Protein AF-A0A499UP40-F1 (afdb_monomer_lite)

Secondary structure (DSSP, 8-state):
-EEEPPP--SS--TTS-STTTTHHHHHHHHHH-TT---EE---TTTTSS-HHHHHHHHHHHHHHHHHHHT-------HHHHHHHHHHHHHHHHHH-----TT--HHHHHHHS-S--HHHHHHHHHHHHHHHHHHHHHS-TTS-EE--SS-S-HHHHHHT-SSEEESSSHHHHHHGGG---EEEE--S---HHHHHHH-GGGTTSEEE-TT-TTHHHHHHHHH-GGG-TTHHHHHHHHHHHH--SSS-HHHHHHHHHHHHHHHHHHHHHHHHHHHHHSS--TTHHHHHHHHHHHHH--PPPP-----

Sequence (306 aa):
MLYAPTWEGWDGNPGNTSVILAGENIVRELLTDPKVRLLYKPHPMTGSVDPRAGRANDRIRAMIAEANTKRSGDRPGPEAAAELARRADELNRLTSTAFRPSADEIERMKLQGAPDGDRAAAVAAATTAWESAYWASLPVWEHQIVTGPRPAIFTCFNQADVLISDVSSVVSDYLTSEKPYAVANTSGMTEEEFRAAFPTVRAATILTPEAEGMAGLLEAVRDPEKDTLAAARSELKVHLLGPSDPPSLVRFNQATQALCDKADERRARMATRLSDEIPSQREARDAAEEMELESGSPEPEETATV

Radius of gyration: 33.69 Å; chains: 1; bounding box: 105×60×94 Å

Structure (mmCIF, N/CA/C/O backbone):
data_AF-A0A499UP40-F1
#
_entry.id   AF-A0A499UP40-F1
#
loop_
_atom_site.group_PDB
_atom_site.id
_atom_site.type_symbol
_atom_site.label_atom_id
_atom_site.label_alt_id
_atom_site.label_comp_id
_atom_site.label_asym_id
_atom_site.label_entity_id
_atom_site.label_seq_id
_atom_site.pdbx_PDB_ins_code
_atom_site.Cartn_x
_atom_site.Cartn_y
_atom_site.Cartn_z
_atom_site.occupancy
_atom_site.B_iso_or_equiv
_atom_site.auth_seq_id
_atom_site.auth_comp_id
_atom_site.auth_asym_id
_atom_site.auth_atom_id
_atom_site.pdbx_PDB_model_num
ATOM 1 N N . MET A 1 1 ? -9.687 -0.178 3.346 1.00 96.62 1 MET A N 1
ATOM 2 C CA . MET A 1 1 ? -8.633 0.851 3.517 1.00 96.62 1 MET A CA 1
ATOM 3 C C . MET A 1 1 ? -7.299 0.202 3.830 1.00 96.62 1 MET A C 1
ATOM 5 O O . MET A 1 1 ? -7.274 -0.739 4.617 1.00 96.62 1 MET A O 1
ATOM 9 N N . LEU A 1 2 ? -6.211 0.704 3.247 1.00 98.56 2 LEU A N 1
ATOM 10 C CA . LEU A 1 2 ? -4.839 0.282 3.544 1.00 98.56 2 LEU A CA 1
ATOM 11 C C . LEU A 1 2 ? -4.083 1.426 4.221 1.00 98.56 2 LEU A C 1
ATOM 13 O O . LEU A 1 2 ? -4.000 2.506 3.654 1.00 98.56 2 LEU A O 1
ATOM 17 N N . TYR A 1 3 ? -3.506 1.179 5.396 1.00 98.62 3 TYR A N 1
ATOM 18 C CA . TYR A 1 3 ? -2.518 2.062 6.012 1.00 98.62 3 TYR A CA 1
ATOM 19 C C . TYR A 1 3 ? -1.136 1.414 5.895 1.00 98.62 3 TYR A C 1
ATOM 21 O O . TYR A 1 3 ? -0.889 0.358 6.488 1.00 98.62 3 TYR A O 1
ATOM 29 N N . ALA A 1 4 ? -0.261 2.025 5.098 1.00 97.69 4 ALA A N 1
ATOM 30 C CA . ALA A 1 4 ? 1.082 1.534 4.804 1.00 97.69 4 ALA A CA 1
ATOM 31 C C . ALA A 1 4 ? 2.118 2.641 5.063 1.00 97.69 4 ALA A C 1
ATOM 33 O O . ALA A 1 4 ? 2.541 3.314 4.123 1.00 97.69 4 ALA A O 1
ATOM 34 N N . PRO A 1 5 ? 2.490 2.881 6.332 1.00 96.50 5 PRO A N 1
ATOM 35 C CA . PRO A 1 5 ? 3.453 3.921 6.663 1.00 96.50 5 PRO A CA 1
ATOM 36 C C . PRO A 1 5 ? 4.877 3.556 6.230 1.00 96.50 5 PRO A C 1
ATOM 38 O O . PRO A 1 5 ? 5.261 2.382 6.184 1.00 96.50 5 PRO A O 1
ATOM 41 N N . THR A 1 6 ? 5.677 4.586 5.978 1.00 93.62 6 THR A N 1
ATOM 42 C CA . THR A 1 6 ? 7.097 4.489 5.646 1.00 93.62 6 THR A CA 1
ATOM 43 C C . THR A 1 6 ? 7.932 4.246 6.903 1.00 93.62 6 THR A C 1
ATOM 45 O O . THR A 1 6 ? 7.495 4.426 8.043 1.00 93.62 6 THR A O 1
ATOM 48 N N . TRP A 1 7 ? 9.156 3.784 6.682 1.00 94.19 7 TRP A N 1
ATOM 49 C CA . TRP A 1 7 ? 10.165 3.594 7.709 1.00 94.19 7 TRP A CA 1
ATOM 50 C C . TRP A 1 7 ? 10.719 4.921 8.243 1.00 94.19 7 TRP A C 1
ATOM 52 O O . TRP A 1 7 ? 10.854 5.877 7.489 1.00 94.19 7 TRP A O 1
ATOM 62 N N . GLU A 1 8 ? 11.107 4.977 9.518 1.00 92.19 8 GLU A N 1
ATOM 63 C CA . GLU A 1 8 ? 11.659 6.192 10.135 1.00 92.19 8 GLU A CA 1
ATOM 64 C C . GLU A 1 8 ? 12.958 6.720 9.488 1.00 92.19 8 GLU A C 1
ATOM 66 O O . GLU A 1 8 ? 13.295 7.891 9.666 1.00 92.19 8 GLU A O 1
ATOM 71 N N . GLY A 1 9 ? 13.661 5.895 8.706 1.00 89.69 9 GLY A N 1
ATOM 72 C CA . GLY A 1 9 ? 14.910 6.268 8.044 1.00 89.69 9 GLY A CA 1
ATOM 73 C C . GLY A 1 9 ? 16.128 6.232 8.974 1.00 89.69 9 GLY A C 1
ATOM 74 O O . GLY A 1 9 ? 16.031 5.906 10.155 1.00 89.69 9 GLY A O 1
ATOM 75 N N . TRP A 1 10 ? 17.302 6.548 8.419 1.00 86.50 10 TRP A N 1
ATOM 76 C CA . TRP A 1 10 ? 18.584 6.542 9.146 1.00 86.50 10 TRP A CA 1
ATOM 77 C C . TRP A 1 10 ? 19.015 7.927 9.651 1.00 86.50 10 TRP A C 1
ATOM 79 O O . TRP A 1 10 ? 19.895 8.015 10.502 1.00 86.50 10 TRP A O 1
ATOM 89 N N . ASP A 1 11 ? 18.455 9.002 9.098 1.00 78.06 11 ASP A N 1
ATOM 90 C CA . ASP A 1 11 ? 18.956 10.375 9.257 1.00 78.06 11 ASP A CA 1
ATOM 91 C C . ASP A 1 11 ? 18.309 11.148 10.417 1.00 78.06 11 ASP A C 1
ATOM 93 O O . ASP A 1 11 ? 18.772 12.230 10.769 1.00 78.06 11 ASP A O 1
ATOM 97 N N . GLY A 1 12 ? 17.261 10.592 11.032 1.00 70.75 12 GLY A N 1
ATOM 98 C CA . GLY A 1 12 ? 16.526 11.238 12.119 1.00 70.75 12 GLY A CA 1
ATOM 99 C C . GLY A 1 12 ? 15.717 12.460 11.677 1.00 70.75 12 GLY A C 1
ATOM 100 O O . GLY A 1 12 ? 15.245 13.206 12.539 1.00 70.75 12 GLY A O 1
ATOM 101 N N . ASN A 1 13 ? 15.547 12.673 10.367 1.00 73.50 13 ASN A N 1
ATOM 102 C CA . ASN A 1 13 ? 14.759 13.786 9.862 1.00 73.50 13 ASN A CA 1
ATOM 103 C C . ASN A 1 13 ? 13.273 13.598 10.221 1.00 73.50 13 ASN A C 1
ATOM 105 O O . ASN A 1 13 ? 12.713 12.508 10.048 1.00 73.50 13 ASN A O 1
ATOM 109 N N . PRO A 1 14 ? 12.605 14.646 10.737 1.00 70.50 14 PRO A N 1
ATOM 110 C CA . PRO A 1 14 ? 11.173 14.590 10.987 1.00 70.50 14 PRO A CA 1
ATOM 111 C C . PRO A 1 14 ? 10.414 14.432 9.663 1.00 70.50 14 PRO A C 1
ATOM 113 O O . PRO A 1 14 ? 10.868 14.886 8.615 1.00 70.50 14 PRO A O 1
ATOM 116 N N . GLY A 1 15 ? 9.237 13.808 9.705 1.00 75.81 15 GLY A N 1
ATOM 117 C CA . GLY A 1 15 ? 8.384 13.656 8.520 1.00 75.81 15 GLY A CA 1
ATOM 118 C C . GLY A 1 15 ? 8.555 12.350 7.737 1.00 75.81 15 GLY A C 1
ATOM 119 O O . GLY A 1 15 ? 7.721 12.060 6.885 1.00 75.81 15 GLY A O 1
ATOM 120 N N . ASN A 1 16 ? 9.573 11.533 8.037 1.00 85.94 16 ASN A N 1
ATOM 121 C CA . ASN A 1 16 ? 9.808 10.272 7.317 1.00 85.94 16 ASN A CA 1
ATOM 122 C C . ASN A 1 16 ? 8.700 9.231 7.543 1.00 85.94 16 ASN A C 1
ATOM 124 O O . ASN A 1 16 ? 8.359 8.477 6.636 1.00 85.94 16 ASN A O 1
ATOM 128 N N . THR A 1 17 ? 8.146 9.178 8.757 1.00 94.00 17 THR A N 1
ATOM 129 C CA . THR A 1 17 ? 7.101 8.219 9.131 1.00 94.00 17 THR A CA 1
ATOM 130 C C . THR A 1 17 ? 5.979 8.890 9.914 1.00 94.00 17 THR A C 1
ATOM 132 O O . THR A 1 17 ? 6.221 9.698 10.818 1.00 94.00 17 THR A O 1
ATOM 135 N N . SER A 1 18 ? 4.734 8.519 9.622 1.00 96.25 18 SER A N 1
ATOM 136 C CA . SER A 1 18 ? 3.572 8.918 10.424 1.00 96.25 18 SER A CA 1
ATOM 137 C C . SER A 1 18 ? 3.438 8.124 11.705 1.00 96.25 18 SER A C 1
ATOM 139 O O . SER A 1 18 ? 2.768 8.593 12.620 1.00 96.25 18 SER A O 1
ATOM 141 N N . VAL A 1 19 ? 4.064 6.947 11.807 1.00 97.19 19 VAL A N 1
ATOM 142 C CA . VAL A 1 19 ? 3.820 5.989 12.898 1.00 97.19 19 VAL A CA 1
ATOM 143 C C . VAL A 1 19 ? 3.970 6.634 14.275 1.00 97.19 19 VAL A C 1
ATOM 145 O O . VAL A 1 19 ? 3.166 6.366 15.161 1.00 97.19 19 VAL A O 1
ATOM 148 N N . ILE A 1 20 ? 4.969 7.505 14.446 1.00 95.62 20 ILE A N 1
ATOM 149 C CA . ILE A 1 20 ? 5.286 8.129 15.736 1.00 95.62 20 ILE A CA 1
ATOM 150 C C . ILE A 1 20 ? 4.280 9.226 16.112 1.00 95.62 20 ILE A C 1
ATOM 152 O O . ILE A 1 20 ? 3.856 9.276 17.263 1.00 95.62 20 ILE A O 1
ATOM 156 N N . LEU A 1 21 ? 3.949 10.123 15.176 1.00 95.75 21 LEU A N 1
ATOM 157 C CA . LEU A 1 21 ? 3.214 11.362 15.474 1.00 95.75 21 LEU A CA 1
ATOM 158 C C . LEU A 1 21 ? 1.723 11.291 15.129 1.00 95.75 21 LEU A C 1
ATOM 160 O O . LEU A 1 21 ? 0.923 11.923 15.807 1.00 95.75 21 LEU A O 1
ATOM 164 N N . ALA A 1 22 ? 1.352 10.524 14.102 1.00 97.44 22 ALA A N 1
ATOM 165 C CA . ALA A 1 22 ? -0.008 10.487 13.566 1.00 97.44 22 ALA A CA 1
ATOM 166 C C . ALA A 1 22 ? -0.643 9.091 13.588 1.00 97.44 22 ALA A C 1
ATOM 168 O O . ALA A 1 22 ? -1.865 8.970 13.623 1.00 97.44 22 ALA A O 1
ATOM 169 N N . GLY A 1 23 ? 0.162 8.023 13.571 1.00 97.94 23 GLY A N 1
ATOM 170 C CA . GLY A 1 23 ? -0.316 6.665 13.309 1.00 97.94 23 GLY A CA 1
ATOM 171 C C . GLY A 1 23 ? -1.395 6.188 14.281 1.00 97.94 23 GLY A C 1
ATOM 172 O O . GLY A 1 23 ? -2.374 5.576 13.858 1.00 97.94 23 GLY A O 1
ATOM 173 N N . GLU A 1 24 ? -1.269 6.514 15.570 1.00 98.44 24 GLU A N 1
ATOM 174 C CA . GLU A 1 24 ? -2.284 6.156 16.565 1.00 98.44 24 GLU A CA 1
ATOM 175 C C . GLU A 1 24 ? -3.596 6.927 16.383 1.00 98.44 24 GLU A C 1
ATOM 177 O O . GLU A 1 24 ? -4.667 6.350 16.562 1.00 98.44 24 GLU A O 1
ATOM 182 N N . ASN A 1 25 ? -3.524 8.205 16.003 1.00 98.50 25 ASN A N 1
ATOM 183 C CA . ASN A 1 25 ? -4.699 9.043 15.762 1.00 98.50 25 ASN A CA 1
ATOM 184 C C . ASN A 1 25 ? -5.425 8.609 14.492 1.00 98.50 25 ASN A C 1
ATOM 186 O O . ASN A 1 25 ? -6.628 8.375 14.538 1.00 98.50 25 ASN A O 1
ATOM 190 N N . ILE A 1 26 ? -4.676 8.381 13.407 1.00 98.62 26 ILE A N 1
ATOM 191 C CA . ILE A 1 26 ? -5.195 7.818 12.159 1.00 98.62 26 ILE A CA 1
ATOM 192 C C . ILE A 1 26 ? -5.961 6.537 12.475 1.00 98.62 26 ILE A C 1
ATOM 194 O O . ILE A 1 26 ? -7.154 6.453 12.209 1.00 98.62 26 ILE A O 1
ATOM 198 N N . VAL A 1 27 ? -5.307 5.556 13.103 1.00 98.69 27 VAL A N 1
ATOM 199 C CA . VAL A 1 27 ? -5.924 4.254 13.390 1.00 98.69 27 VAL A CA 1
ATOM 200 C C . VAL A 1 27 ? -7.140 4.400 14.298 1.00 98.69 27 VAL A C 1
ATOM 202 O O . VAL A 1 27 ? -8.150 3.755 14.037 1.00 98.69 27 VAL A O 1
ATOM 205 N N . ARG A 1 28 ? -7.093 5.265 15.316 1.00 98.38 28 ARG A N 1
ATOM 206 C CA . ARG A 1 28 ? -8.247 5.517 16.185 1.00 98.38 28 ARG A CA 1
ATOM 207 C C . ARG A 1 28 ? -9.451 6.010 15.391 1.00 98.38 28 ARG A C 1
ATOM 209 O O . ARG A 1 28 ? -10.507 5.398 15.512 1.00 98.38 28 ARG A O 1
ATOM 216 N N . GLU A 1 29 ? -9.274 7.028 14.552 1.00 98.00 29 GLU A N 1
ATOM 217 C CA . GLU A 1 29 ? -10.343 7.563 13.701 1.00 98.00 29 GLU A CA 1
ATOM 218 C C . GLU A 1 29 ? -10.903 6.487 12.766 1.00 98.00 29 GLU A C 1
ATOM 220 O O . GLU A 1 29 ? -12.118 6.305 12.689 1.00 98.00 29 GLU A O 1
ATOM 225 N N . LEU A 1 30 ? -10.038 5.683 12.138 1.00 97.81 30 LEU A N 1
ATOM 226 C CA . LEU A 1 30 ? -10.478 4.592 11.262 1.00 97.81 30 LEU A CA 1
ATOM 227 C C . LEU A 1 30 ? -11.334 3.547 11.972 1.00 97.81 30 LEU A C 1
ATOM 229 O O . LEU A 1 30 ? -12.250 2.991 11.369 1.00 97.81 30 LEU A O 1
ATOM 233 N N . LEU A 1 31 ? -11.014 3.249 13.229 1.00 97.62 31 LEU A N 1
ATOM 234 C CA . LEU A 1 31 ? -11.705 2.233 14.016 1.00 97.62 31 LEU A CA 1
ATOM 235 C C . LEU A 1 31 ? -13.035 2.735 14.600 1.00 97.62 31 LEU A C 1
ATOM 237 O O . LEU A 1 31 ? -13.838 1.907 15.032 1.00 97.62 31 LEU A O 1
ATOM 241 N N . THR A 1 32 ? -13.299 4.049 14.596 1.00 96.56 32 THR A N 1
ATOM 242 C CA . THR A 1 32 ? -14.609 4.594 15.002 1.00 96.56 32 THR A CA 1
ATOM 243 C C . THR A 1 32 ? -15.716 4.258 14.005 1.00 96.56 32 THR A C 1
ATOM 245 O O . THR A 1 32 ? -16.880 4.133 14.387 1.00 96.56 32 THR A O 1
ATOM 248 N N . ASP A 1 33 ? -15.362 4.071 12.732 1.00 95.75 33 ASP A N 1
ATOM 249 C CA . ASP A 1 33 ? -16.321 3.823 11.670 1.00 95.75 33 ASP A CA 1
ATOM 250 C C . ASP A 1 33 ? -16.511 2.311 11.432 1.00 95.75 33 ASP A C 1
ATOM 252 O O . ASP A 1 33 ? -15.616 1.630 10.916 1.00 95.75 33 ASP A O 1
ATOM 256 N N . PRO A 1 34 ? -17.691 1.739 11.739 1.00 93.94 34 PRO A N 1
ATOM 257 C CA . PRO A 1 34 ? -17.910 0.298 11.631 1.00 93.94 34 PRO A CA 1
ATOM 258 C C . PRO A 1 34 ? -17.846 -0.217 10.185 1.00 93.94 34 PRO A C 1
ATOM 260 O O . PRO A 1 34 ? -17.586 -1.406 9.971 1.00 93.94 34 PRO A O 1
ATOM 263 N N . LYS A 1 35 ? -18.049 0.658 9.189 1.00 94.62 35 LYS A N 1
ATOM 264 C CA . LYS A 1 35 ? -17.997 0.304 7.764 1.00 94.62 35 LYS A CA 1
ATOM 265 C C . LYS A 1 35 ? -16.564 0.220 7.239 1.00 94.62 35 LYS A C 1
ATOM 267 O O . LYS A 1 35 ? -16.355 -0.274 6.134 1.00 94.62 35 LYS A O 1
ATOM 272 N N . VAL A 1 36 ? -15.574 0.692 7.996 1.00 97.31 36 VAL A N 1
ATOM 273 C CA . VAL A 1 36 ? -14.167 0.602 7.608 1.00 97.31 36 VAL A CA 1
ATOM 274 C C . VAL A 1 36 ? -13.608 -0.774 7.961 1.00 97.31 36 VAL A C 1
ATOM 276 O O . VAL A 1 36 ? -13.663 -1.224 9.105 1.00 97.31 36 VAL A O 1
ATOM 279 N N . ARG A 1 37 ? -12.987 -1.419 6.967 1.00 97.94 37 ARG A N 1
ATOM 280 C CA . ARG A 1 37 ? -12.016 -2.502 7.158 1.00 97.94 37 ARG A CA 1
ATOM 281 C C . ARG A 1 37 ? -10.611 -1.941 6.947 1.00 97.94 37 ARG A C 1
ATOM 283 O O . ARG A 1 37 ? -10.330 -1.325 5.913 1.00 97.94 37 ARG A O 1
ATOM 290 N N . LEU A 1 38 ? -9.736 -2.178 7.919 1.00 98.62 38 LEU A N 1
ATOM 291 C CA . LEU A 1 38 ? -8.362 -1.674 7.942 1.00 98.62 38 LEU A CA 1
ATOM 292 C C . LEU A 1 38 ? -7.393 -2.810 7.633 1.00 98.62 38 LEU A C 1
ATOM 294 O O . LEU A 1 38 ? -7.385 -3.817 8.334 1.00 98.62 38 LEU A O 1
ATOM 298 N N . LEU A 1 39 ? -6.568 -2.622 6.609 1.00 98.56 39 LEU A N 1
ATOM 299 C CA . LEU A 1 39 ? -5.359 -3.397 6.365 1.00 98.56 39 LEU A CA 1
ATOM 300 C C . LEU A 1 39 ? -4.179 -2.538 6.825 1.00 98.56 39 LEU A C 1
ATOM 302 O O . LEU A 1 39 ? -3.923 -1.490 6.241 1.00 98.56 39 LEU A O 1
ATOM 306 N N . TYR A 1 40 ? -3.485 -2.946 7.879 1.00 98.69 40 TYR A N 1
ATOM 307 C CA . TYR A 1 40 ? -2.287 -2.270 8.364 1.00 98.69 40 TYR A CA 1
ATOM 308 C C . TYR A 1 40 ? -1.047 -3.040 7.916 1.00 98.69 40 TYR A C 1
ATOM 310 O O . TYR A 1 40 ? -0.853 -4.190 8.313 1.00 98.69 40 TYR A O 1
ATOM 318 N N . LYS A 1 41 ? -0.211 -2.418 7.081 1.00 97.81 41 LYS A N 1
ATOM 319 C CA . LYS A 1 41 ? 1.044 -2.997 6.587 1.00 97.81 41 LYS A CA 1
ATOM 320 C C . LYS A 1 41 ? 2.208 -2.069 6.958 1.00 97.81 41 LYS A C 1
ATOM 322 O O . LYS A 1 41 ? 2.595 -1.248 6.128 1.00 97.81 41 LYS A O 1
ATOM 327 N N . PRO A 1 42 ? 2.745 -2.150 8.191 1.00 96.75 42 PRO A N 1
ATOM 328 C CA . PRO A 1 42 ? 3.909 -1.358 8.572 1.00 96.75 42 PRO A CA 1
ATOM 329 C C . PRO A 1 42 ? 5.128 -1.747 7.736 1.00 96.75 42 PRO A C 1
ATOM 331 O O . PRO A 1 42 ? 5.225 -2.876 7.240 1.00 96.75 42 PRO A O 1
ATOM 334 N N . HIS A 1 43 ? 6.086 -0.831 7.618 1.00 94.75 43 HIS A N 1
ATOM 335 C CA . HIS A 1 43 ? 7.360 -1.159 7.000 1.00 94.75 43 HIS A CA 1
ATOM 336 C C . HIS A 1 43 ? 8.076 -2.270 7.803 1.00 94.75 43 HIS A C 1
ATOM 338 O O . HIS A 1 43 ? 8.083 -2.224 9.034 1.00 94.75 43 HIS A O 1
ATOM 344 N N . PRO A 1 44 ? 8.728 -3.261 7.159 1.00 93.44 44 PRO A N 1
ATOM 345 C CA . PRO A 1 44 ? 9.382 -4.369 7.872 1.00 93.44 44 PRO A CA 1
ATOM 346 C C . PRO A 1 44 ? 10.462 -3.931 8.867 1.00 93.44 44 PRO A C 1
ATOM 348 O O . PRO A 1 44 ? 10.749 -4.640 9.826 1.00 93.44 44 PRO A O 1
ATOM 351 N N . MET A 1 45 ? 11.064 -2.767 8.622 1.00 93.94 45 MET A N 1
ATOM 352 C CA . MET A 1 45 ? 12.102 -2.183 9.473 1.00 93.94 45 MET A CA 1
ATOM 353 C C . MET A 1 45 ? 11.556 -1.217 10.537 1.00 93.94 45 MET A C 1
ATOM 355 O O . MET A 1 45 ? 12.349 -0.653 11.278 1.00 93.94 45 MET A O 1
ATOM 359 N N . THR A 1 46 ? 10.242 -0.984 10.637 1.00 95.31 46 THR A N 1
ATOM 360 C CA . THR A 1 46 ? 9.683 -0.039 11.621 1.00 95.31 46 THR A CA 1
ATOM 361 C C . THR A 1 46 ? 10.176 -0.342 13.038 1.00 95.31 46 THR A C 1
ATOM 363 O O . THR A 1 46 ? 9.935 -1.424 13.573 1.00 95.31 46 THR A O 1
ATOM 366 N N . GLY A 1 47 ? 10.842 0.636 13.656 1.00 95.50 47 GLY A N 1
ATOM 367 C CA . GLY A 1 47 ? 11.431 0.520 14.989 1.00 95.50 47 GLY A CA 1
ATOM 368 C C . GLY A 1 47 ? 12.867 -0.003 15.027 1.00 95.50 47 GLY A C 1
ATOM 369 O O . GLY A 1 47 ? 13.408 -0.157 16.122 1.00 95.50 47 GLY A O 1
ATOM 370 N N . SER A 1 48 ? 13.493 -0.282 13.880 1.00 94.69 48 SER A N 1
ATOM 371 C CA . SER A 1 48 ? 14.880 -0.753 13.823 1.00 94.69 48 SER A CA 1
ATOM 372 C C . SER A 1 48 ? 15.899 0.345 14.127 1.00 94.69 48 SER A C 1
ATOM 374 O O . SER A 1 48 ? 17.011 0.022 14.538 1.00 94.69 48 SER A O 1
ATOM 376 N N . VAL A 1 49 ? 15.551 1.618 13.900 1.00 94.56 49 VAL A N 1
ATOM 377 C CA . VAL A 1 49 ? 16.433 2.767 14.174 1.00 94.56 49 VAL A CA 1
ATOM 378 C C . VAL A 1 49 ? 15.882 3.630 15.299 1.00 94.56 49 VAL A C 1
ATOM 380 O O . VAL A 1 49 ? 16.630 3.952 16.221 1.00 94.56 49 VAL A O 1
ATOM 383 N N . ASP A 1 50 ? 14.589 3.968 15.272 1.00 93.94 50 ASP A N 1
ATOM 384 C CA . ASP A 1 50 ? 13.958 4.736 16.348 1.00 93.94 50 ASP A CA 1
ATOM 385 C C . ASP A 1 50 ? 13.038 3.836 17.191 1.00 93.94 50 ASP A C 1
ATOM 387 O O . ASP A 1 50 ? 11.928 3.497 16.764 1.00 93.94 50 ASP A O 1
ATOM 391 N N . PRO A 1 51 ? 13.415 3.498 18.441 1.00 94.88 51 PRO A N 1
ATOM 392 C CA . PRO A 1 51 ? 12.579 2.691 19.327 1.00 94.88 51 PRO A CA 1
ATOM 393 C C . PRO A 1 51 ? 11.182 3.278 19.584 1.00 94.88 51 PRO A C 1
ATOM 395 O O . PRO A 1 51 ? 10.272 2.547 19.984 1.00 94.88 51 P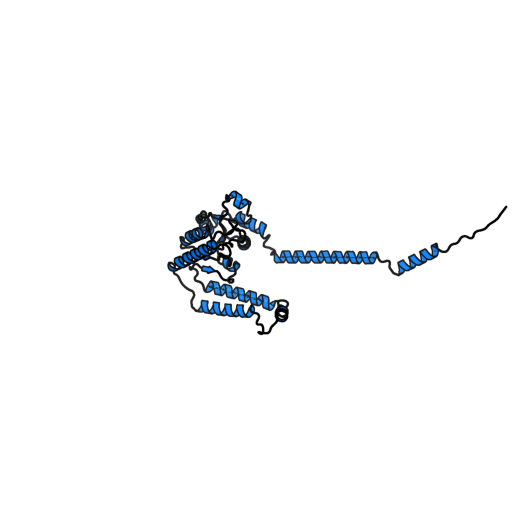RO A O 1
ATOM 398 N N . ARG A 1 52 ? 10.981 4.592 19.397 1.00 95.81 52 ARG A N 1
ATOM 399 C CA . ARG A 1 52 ? 9.653 5.220 19.482 1.00 95.81 52 ARG A CA 1
ATOM 400 C C . ARG A 1 52 ? 8.727 4.709 18.381 1.00 95.81 52 ARG A C 1
ATOM 402 O O . ARG A 1 52 ? 7.565 4.449 18.688 1.00 95.81 52 ARG A O 1
ATOM 409 N N . ALA A 1 53 ? 9.234 4.510 17.161 1.00 96.62 53 ALA A N 1
ATOM 410 C CA . ALA A 1 53 ? 8.468 3.956 16.045 1.00 96.62 53 ALA A CA 1
ATOM 411 C C . ALA A 1 53 ? 8.026 2.517 16.336 1.00 96.62 53 ALA A C 1
ATOM 413 O O . ALA A 1 53 ? 6.856 2.190 16.155 1.00 96.62 53 ALA A O 1
ATOM 414 N N . GLY A 1 54 ? 8.921 1.689 16.888 1.00 97.12 54 GLY A N 1
ATOM 415 C CA . GLY A 1 54 ? 8.594 0.322 17.309 1.00 97.12 54 GLY A CA 1
ATOM 416 C C . GLY A 1 54 ? 7.483 0.288 18.362 1.00 97.12 54 GLY A C 1
ATOM 417 O O . GLY A 1 54 ? 6.470 -0.384 18.181 1.00 97.12 54 GLY A O 1
ATOM 418 N N . ARG A 1 55 ? 7.606 1.104 19.420 1.00 98.38 55 ARG A N 1
ATOM 419 C CA . ARG A 1 55 ? 6.575 1.195 20.469 1.00 98.38 55 ARG A CA 1
ATOM 420 C C . ARG A 1 55 ? 5.226 1.693 19.942 1.00 98.38 55 ARG A C 1
ATOM 422 O O . ARG A 1 55 ? 4.191 1.226 20.408 1.00 98.38 55 ARG A O 1
ATOM 429 N N . ALA A 1 56 ? 5.224 2.656 19.022 1.00 98.25 56 ALA A N 1
ATOM 430 C CA . ALA A 1 56 ? 3.995 3.164 18.415 1.00 98.25 56 ALA A CA 1
ATOM 431 C C . ALA A 1 56 ? 3.344 2.126 17.485 1.00 98.25 56 ALA A C 1
ATOM 433 O O . ALA A 1 56 ? 2.139 1.903 17.575 1.00 98.25 56 ALA A O 1
ATOM 434 N N . ASN A 1 57 ? 4.134 1.410 16.680 1.00 98.38 57 ASN A N 1
ATOM 435 C CA . ASN A 1 57 ? 3.667 0.272 15.885 1.00 98.38 57 ASN A CA 1
ATOM 436 C C . ASN A 1 57 ? 3.011 -0.806 16.765 1.00 98.38 57 ASN A C 1
ATOM 438 O O . ASN A 1 57 ? 1.918 -1.274 16.453 1.00 98.38 57 ASN A O 1
ATOM 442 N N . ASP A 1 58 ? 3.615 -1.157 17.902 1.00 98.56 58 ASP A N 1
ATOM 443 C CA . ASP A 1 58 ? 3.030 -2.134 18.828 1.00 98.56 58 ASP A CA 1
ATOM 444 C C . ASP A 1 58 ? 1.692 -1.660 19.410 1.00 98.56 58 ASP A C 1
ATOM 446 O O . ASP A 1 58 ? 0.735 -2.437 19.465 1.00 98.56 58 ASP A O 1
ATOM 450 N N . ARG A 1 59 ? 1.577 -0.374 19.773 1.00 98.75 59 ARG A N 1
ATOM 451 C CA . ARG A 1 59 ? 0.301 0.213 20.218 1.00 98.75 59 ARG A CA 1
ATOM 452 C C . ARG A 1 59 ? -0.755 0.201 19.114 1.00 98.75 59 ARG A C 1
ATOM 454 O O . ARG A 1 59 ? -1.894 -0.172 19.380 1.00 98.75 59 ARG A O 1
ATOM 461 N N . ILE A 1 60 ? -0.387 0.526 17.873 1.00 98.75 60 ILE A N 1
ATOM 462 C CA . ILE A 1 60 ? -1.283 0.434 16.708 1.00 98.75 60 ILE A CA 1
ATOM 463 C C . ILE A 1 60 ? -1.801 -0.994 16.526 1.00 98.75 60 ILE A C 1
ATOM 465 O O . ILE A 1 60 ? -3.008 -1.210 16.399 1.00 98.75 60 ILE A O 1
ATOM 469 N N . ARG A 1 61 ? -0.909 -1.987 16.565 1.00 98.75 61 ARG A N 1
ATOM 470 C CA . ARG A 1 61 ? -1.280 -3.403 16.443 1.00 98.75 61 ARG A CA 1
ATOM 471 C C . ARG A 1 61 ? -2.213 -3.839 17.571 1.00 98.75 61 ARG A C 1
ATOM 473 O O . ARG A 1 61 ? -3.174 -4.559 17.307 1.00 98.75 61 ARG A O 1
ATOM 480 N N . ALA A 1 62 ? -1.969 -3.372 18.796 1.00 98.75 62 ALA A N 1
ATOM 481 C CA . ALA A 1 62 ? -2.837 -3.636 19.938 1.00 98.75 62 ALA A CA 1
ATOM 482 C C . ALA A 1 62 ? -4.238 -3.024 19.762 1.00 98.75 62 ALA A C 1
ATOM 484 O O . ALA A 1 62 ? -5.222 -3.728 19.976 1.00 98.75 62 ALA A O 1
ATOM 485 N N . MET A 1 63 ? -4.348 -1.773 19.296 1.00 98.75 63 MET A N 1
ATOM 486 C CA . MET A 1 63 ? -5.644 -1.132 19.013 1.00 98.75 63 MET A CA 1
ATOM 487 C C . MET A 1 63 ? -6.449 -1.897 17.958 1.00 98.75 63 MET A C 1
ATOM 489 O O . MET A 1 63 ? -7.649 -2.115 18.124 1.00 98.75 63 MET A O 1
ATOM 493 N N . ILE A 1 64 ? -5.789 -2.349 16.888 1.00 98.69 64 ILE A N 1
ATOM 494 C CA . ILE A 1 64 ? -6.430 -3.143 15.832 1.00 98.69 64 ILE A CA 1
ATOM 495 C C . ILE A 1 64 ? -6.921 -4.488 16.385 1.00 98.69 64 ILE A C 1
ATOM 497 O O . ILE A 1 64 ? -8.050 -4.899 16.106 1.00 98.69 64 ILE A O 1
ATOM 501 N N . ALA A 1 65 ? -6.097 -5.167 17.188 1.00 98.44 65 ALA A N 1
ATOM 502 C CA . ALA A 1 65 ? -6.476 -6.424 17.825 1.00 98.44 65 ALA A CA 1
ATOM 503 C C . ALA A 1 65 ? -7.671 -6.239 18.774 1.00 98.44 65 ALA A C 1
ATOM 505 O O . ALA A 1 65 ? -8.621 -7.018 18.713 1.00 98.44 65 ALA A O 1
ATOM 506 N N . GLU A 1 66 ? -7.667 -5.184 19.593 1.00 98.44 66 GLU A N 1
ATOM 507 C CA . GLU A 1 66 ? -8.778 -4.849 20.483 1.00 98.44 66 GLU A CA 1
ATOM 508 C C . GLU A 1 66 ? -10.068 -4.577 19.699 1.00 98.44 66 GLU A C 1
ATOM 510 O O . GLU A 1 66 ? -11.119 -5.122 20.038 1.00 98.44 66 GLU A O 1
ATOM 515 N N . ALA A 1 67 ? -10.005 -3.793 18.621 1.00 98.31 67 ALA A N 1
ATOM 516 C CA . ALA A 1 67 ? -11.170 -3.522 17.785 1.00 98.31 67 ALA A CA 1
ATOM 517 C C . ALA A 1 67 ? -11.746 -4.800 17.161 1.00 98.31 67 ALA A C 1
ATOM 519 O O . ALA A 1 67 ? -12.965 -4.971 17.128 1.00 98.31 67 ALA A O 1
ATOM 520 N N . ASN A 1 68 ? -10.894 -5.738 16.738 1.00 98.00 68 ASN A N 1
ATOM 521 C CA . ASN A 1 68 ? -11.343 -7.032 16.227 1.00 98.00 68 ASN A CA 1
ATOM 522 C C . ASN A 1 68 ? -12.098 -7.866 17.277 1.00 98.00 68 ASN A C 1
ATOM 524 O O . ASN A 1 68 ? -13.018 -8.585 16.897 1.00 98.00 68 ASN A O 1
ATOM 528 N N . THR A 1 69 ? -11.803 -7.738 18.581 1.00 97.12 69 THR A N 1
ATOM 529 C CA . THR A 1 69 ? -12.575 -8.442 19.635 1.00 97.12 69 THR A CA 1
ATOM 530 C C . THR A 1 69 ? -14.038 -7.997 19.720 1.00 97.12 69 THR A C 1
ATOM 532 O O . THR A 1 69 ? -14.882 -8.735 20.222 1.00 97.12 69 THR A O 1
ATOM 535 N N . LYS A 1 70 ? -14.343 -6.798 19.210 1.00 95.62 70 LYS A N 1
ATOM 536 C CA . LYS A 1 70 ? -15.677 -6.181 19.219 1.00 95.62 70 LYS A CA 1
ATOM 537 C C . LYS A 1 70 ? -16.431 -6.395 17.900 1.00 95.62 70 LYS A C 1
ATOM 539 O O . LYS A 1 70 ? -17.575 -5.967 17.775 1.00 95.62 70 LYS A O 1
ATOM 544 N N . ARG A 1 71 ? -15.803 -7.033 16.906 1.00 94.94 71 ARG A N 1
ATOM 545 C CA . ARG A 1 71 ? -16.378 -7.309 15.583 1.00 94.94 71 ARG A CA 1
ATOM 546 C C . ARG A 1 71 ? -16.731 -8.789 15.456 1.00 94.94 71 ARG A C 1
ATOM 548 O O . ARG A 1 71 ? -16.130 -9.652 16.087 1.00 94.94 71 ARG A O 1
ATOM 555 N N . SER A 1 72 ? -17.723 -9.083 14.626 1.00 94.06 72 SER A N 1
ATOM 556 C CA . SER A 1 72 ? -18.142 -10.451 14.328 1.00 94.06 72 SER A CA 1
ATOM 557 C C . SER A 1 72 ? -18.702 -10.545 12.912 1.00 94.06 72 SER A C 1
ATOM 559 O O . SER A 1 72 ? -19.060 -9.535 12.306 1.00 94.06 72 SER A O 1
ATOM 561 N N . GLY A 1 73 ? -18.752 -11.763 12.389 1.00 93.31 73 GLY A N 1
ATOM 562 C CA . GLY A 1 73 ? -19.279 -12.083 11.071 1.00 93.31 73 GLY A CA 1
ATOM 563 C C . GLY A 1 73 ? -18.790 -13.454 10.622 1.00 93.31 73 GLY A C 1
ATOM 564 O O . GLY A 1 73 ? -17.987 -14.091 11.315 1.00 93.31 73 GLY A O 1
ATOM 565 N N . ASP A 1 74 ? -19.245 -13.885 9.450 1.00 95.00 74 ASP A N 1
ATOM 566 C CA . ASP A 1 74 ? -18.877 -15.185 8.896 1.00 95.00 74 ASP A CA 1
ATOM 567 C C . ASP A 1 74 ? -17.362 -15.306 8.718 1.00 95.00 74 ASP A C 1
ATOM 569 O O . ASP A 1 74 ? -16.662 -14.349 8.362 1.00 95.00 74 ASP A O 1
ATOM 573 N N . ARG A 1 75 ? -16.849 -16.502 9.008 1.00 95.06 75 ARG A N 1
ATOM 574 C CA . ARG A 1 75 ? -15.436 -16.846 8.867 1.00 95.06 75 ARG A CA 1
ATOM 575 C C . ARG A 1 75 ? -15.287 -17.912 7.786 1.00 95.06 75 ARG A C 1
ATOM 577 O O . ARG A 1 75 ? -16.108 -18.830 7.743 1.00 95.06 75 ARG A O 1
ATOM 584 N N . PRO A 1 76 ? -14.244 -17.829 6.946 1.00 96.19 76 PRO A N 1
ATOM 585 C CA . PRO A 1 76 ? -13.920 -18.908 6.026 1.00 96.19 76 PRO A CA 1
ATOM 586 C C . PRO A 1 76 ? -13.751 -20.238 6.772 1.00 96.19 76 PRO A C 1
ATOM 588 O O . PRO A 1 76 ? -13.180 -20.287 7.864 1.00 96.19 76 PRO A O 1
ATOM 591 N N . GLY A 1 77 ? -14.282 -21.312 6.187 1.00 94.88 77 GLY A N 1
ATOM 592 C CA . GLY A 1 77 ? -14.204 -22.653 6.758 1.00 94.88 77 GLY A CA 1
ATOM 593 C C . GLY A 1 77 ? -12.784 -23.240 6.734 1.00 94.88 77 GLY A C 1
ATOM 594 O O . GLY A 1 77 ? -11.875 -22.672 6.120 1.00 94.88 77 GLY A O 1
ATOM 595 N N . PRO A 1 78 ? -12.577 -24.421 7.346 1.00 96.31 78 PRO A N 1
ATOM 596 C CA . PRO A 1 78 ? -11.269 -25.087 7.394 1.00 96.31 78 PRO A CA 1
ATOM 597 C C . PRO A 1 78 ? -10.688 -25.391 6.002 1.00 96.31 78 PRO A C 1
ATOM 599 O O . PRO A 1 78 ? -9.472 -25.463 5.837 1.00 96.31 78 PRO A O 1
ATOM 602 N N . GLU A 1 79 ? -11.544 -25.516 4.989 1.00 97.38 79 GLU A N 1
ATOM 603 C CA . GLU A 1 79 ? -11.168 -25.714 3.587 1.00 97.38 79 GLU A CA 1
ATOM 604 C C . GLU A 1 79 ? -10.310 -24.565 3.039 1.00 97.38 79 GLU A C 1
ATOM 606 O O . GLU A 1 79 ? -9.330 -24.816 2.339 1.00 97.38 79 GLU A O 1
ATOM 611 N N . ALA A 1 80 ? -10.612 -23.314 3.406 1.00 97.12 80 ALA A N 1
ATOM 612 C CA . ALA A 1 80 ? -9.843 -22.151 2.963 1.00 97.12 80 ALA A CA 1
ATOM 613 C C . ALA A 1 80 ? -8.433 -22.134 3.579 1.00 97.12 80 ALA A C 1
ATOM 615 O O . ALA A 1 80 ? -7.454 -21.829 2.897 1.00 97.12 80 ALA A O 1
ATOM 616 N N . ALA A 1 81 ? -8.310 -22.531 4.850 1.00 96.19 81 ALA A N 1
ATOM 617 C CA . ALA A 1 81 ? -7.016 -22.682 5.513 1.00 96.19 81 ALA A CA 1
ATOM 618 C C . ALA A 1 81 ? -6.189 -23.826 4.897 1.00 96.19 81 ALA A C 1
ATOM 620 O O . ALA A 1 81 ? -4.988 -23.672 4.669 1.00 96.19 81 ALA A O 1
ATOM 621 N N . ALA A 1 82 ? -6.832 -24.954 4.575 1.00 97.75 82 ALA A N 1
ATOM 622 C CA . ALA A 1 82 ? -6.186 -26.080 3.904 1.00 97.75 82 ALA A CA 1
ATOM 623 C C . ALA A 1 82 ? -5.719 -25.722 2.481 1.00 97.75 82 ALA A C 1
ATOM 625 O O . ALA A 1 82 ? -4.638 -26.140 2.062 1.00 97.75 82 ALA A O 1
ATOM 626 N N . GLU A 1 83 ? -6.499 -24.930 1.739 1.00 98.38 83 GLU A N 1
ATOM 627 C CA . GLU A 1 83 ? -6.101 -24.414 0.426 1.00 98.38 83 GLU A CA 1
ATOM 628 C C . GLU A 1 83 ? -4.896 -23.475 0.534 1.00 98.38 83 GLU A C 1
ATOM 630 O O . GLU A 1 83 ? -3.922 -23.649 -0.200 1.00 98.38 83 GLU A O 1
ATOM 635 N N . LEU A 1 84 ? -4.914 -22.527 1.478 1.00 97.81 84 LEU A N 1
ATOM 636 C CA . LEU A 1 84 ? -3.783 -21.629 1.710 1.00 97.81 84 LEU A CA 1
ATOM 637 C C . LEU A 1 84 ? -2.498 -22.407 2.029 1.00 97.81 84 LEU A C 1
ATOM 639 O O . LEU A 1 84 ? -1.453 -22.115 1.446 1.00 97.81 84 LEU A O 1
ATOM 643 N N . ALA A 1 85 ? -2.574 -23.416 2.902 1.00 97.62 85 ALA A N 1
ATOM 644 C CA . ALA A 1 85 ? -1.434 -24.273 3.226 1.00 97.62 85 ALA A CA 1
ATOM 645 C C . ALA A 1 85 ? -0.896 -24.993 1.978 1.00 97.62 85 ALA A C 1
ATOM 647 O O . ALA A 1 85 ? 0.293 -24.907 1.675 1.00 97.62 85 ALA A O 1
ATOM 648 N N . ARG A 1 86 ? -1.782 -25.604 1.179 1.00 98.31 86 ARG A N 1
ATOM 649 C CA . ARG A 1 86 ? -1.403 -26.291 -0.066 1.00 98.31 86 ARG A CA 1
ATOM 650 C C . ARG A 1 86 ? -0.708 -25.355 -1.057 1.00 98.31 86 ARG A C 1
ATOM 652 O O . ARG A 1 86 ? 0.296 -25.729 -1.662 1.00 98.31 86 ARG A O 1
ATOM 659 N N . ARG A 1 87 ? -1.223 -24.133 -1.234 1.00 98.00 87 ARG A N 1
ATOM 660 C CA . ARG A 1 87 ? -0.608 -23.129 -2.119 1.00 98.00 87 ARG A CA 1
ATOM 661 C C . ARG A 1 87 ? 0.719 -22.618 -1.578 1.00 98.00 87 ARG A C 1
ATOM 663 O O . ARG A 1 87 ? 1.605 -22.305 -2.368 1.00 98.00 87 ARG A O 1
ATOM 670 N N . ALA A 1 88 ? 0.870 -22.538 -0.257 1.00 96.25 88 ALA A N 1
ATOM 671 C CA . ALA A 1 88 ? 2.130 -22.144 0.359 1.00 96.25 88 ALA A CA 1
ATOM 672 C C . ALA A 1 88 ? 3.216 -23.192 0.086 1.00 96.25 88 ALA A C 1
ATOM 674 O O . ALA A 1 88 ? 4.314 -22.822 -0.325 1.00 96.25 88 ALA A O 1
ATOM 675 N N . ASP A 1 89 ? 2.893 -24.479 0.231 1.00 96.06 89 ASP A N 1
ATOM 676 C CA . ASP A 1 89 ? 3.810 -25.584 -0.065 1.00 96.06 89 ASP A CA 1
ATOM 677 C C . ASP A 1 89 ? 4.200 -25.629 -1.547 1.00 96.06 89 ASP A C 1
ATOM 679 O O . ASP A 1 89 ? 5.378 -25.787 -1.872 1.00 96.06 89 ASP A O 1
ATOM 683 N N . GLU A 1 90 ? 3.232 -25.429 -2.448 1.00 95.06 90 GLU A N 1
ATOM 684 C CA . GLU A 1 90 ? 3.474 -25.312 -3.891 1.00 95.06 90 GLU A CA 1
ATOM 685 C C . GLU A 1 90 ? 4.471 -24.201 -4.211 1.00 95.06 90 GLU A C 1
ATOM 687 O O . GLU A 1 90 ? 5.507 -24.438 -4.837 1.00 95.06 90 GLU A O 1
ATOM 692 N N . LEU A 1 91 ? 4.181 -22.990 -3.733 1.00 93.81 91 LEU A N 1
ATOM 693 C CA . LEU A 1 91 ? 5.016 -21.829 -3.988 1.00 93.81 91 LEU A CA 1
ATOM 694 C C . LEU A 1 91 ? 6.415 -22.021 -3.395 1.00 93.81 91 LEU A C 1
ATOM 696 O O . LEU A 1 91 ? 7.402 -21.778 -4.081 1.00 93.81 91 LEU A O 1
ATOM 700 N N . ASN A 1 92 ? 6.512 -22.530 -2.163 1.00 91.50 92 ASN A N 1
ATOM 701 C CA . ASN A 1 92 ? 7.793 -22.804 -1.517 1.00 91.50 92 ASN A CA 1
ATOM 702 C C . ASN A 1 92 ? 8.622 -23.824 -2.310 1.00 91.50 92 ASN A C 1
ATOM 704 O O . ASN A 1 92 ? 9.831 -23.646 -2.438 1.00 91.50 92 ASN A O 1
ATOM 708 N N . ARG A 1 93 ? 8.009 -24.865 -2.885 1.00 89.69 93 ARG A N 1
ATOM 709 C CA . ARG A 1 93 ? 8.719 -25.840 -3.728 1.00 89.69 93 ARG A CA 1
ATOM 710 C C . ARG A 1 93 ? 9.272 -25.210 -5.006 1.00 89.69 93 ARG A C 1
ATOM 712 O O . ARG A 1 93 ? 10.381 -25.536 -5.407 1.00 89.69 93 ARG A O 1
ATOM 719 N N . LEU A 1 94 ? 8.519 -24.302 -5.628 1.00 89.00 94 LEU A N 1
ATOM 720 C CA . LEU A 1 94 ? 8.929 -23.621 -6.860 1.00 89.00 94 LEU A CA 1
ATOM 721 C C . LEU A 1 94 ? 9.987 -22.534 -6.619 1.00 89.00 94 LEU A C 1
ATOM 723 O O . LEU A 1 94 ? 10.837 -22.295 -7.482 1.00 89.00 94 LEU A O 1
ATOM 727 N N . THR A 1 95 ? 9.960 -21.876 -5.458 1.00 86.12 95 THR A N 1
ATOM 728 C CA . THR A 1 95 ? 10.893 -20.788 -5.118 1.00 86.12 95 THR A CA 1
ATOM 729 C C . THR A 1 95 ? 12.107 -21.246 -4.321 1.00 86.12 95 THR A C 1
ATOM 731 O O . THR A 1 95 ? 13.087 -20.511 -4.245 1.00 86.12 95 THR A O 1
ATOM 734 N N . SER A 1 96 ? 12.064 -22.426 -3.702 1.00 82.38 96 SER A N 1
ATOM 735 C CA . SER A 1 96 ? 13.233 -22.982 -3.026 1.00 82.38 96 SER A CA 1
ATOM 736 C C . SER A 1 96 ? 14.173 -23.636 -4.033 1.00 82.38 96 SER A C 1
ATOM 738 O O . SER A 1 96 ? 13.764 -24.291 -4.994 1.00 82.38 96 SER A O 1
ATOM 740 N N . THR A 1 97 ? 15.466 -23.452 -3.795 1.00 71.69 97 THR A N 1
ATOM 741 C CA . THR A 1 97 ? 16.512 -24.218 -4.463 1.00 71.69 97 THR A CA 1
ATOM 742 C C . THR A 1 97 ? 17.122 -25.124 -3.411 1.00 71.69 97 THR A C 1
ATOM 744 O O . THR A 1 97 ? 17.713 -24.650 -2.440 1.00 71.69 97 THR A O 1
ATOM 747 N N . ALA A 1 98 ? 16.922 -26.430 -3.563 1.00 67.31 98 ALA A N 1
ATOM 748 C CA . ALA A 1 98 ? 17.555 -27.407 -2.697 1.00 67.31 98 ALA A CA 1
ATOM 749 C C . ALA A 1 98 ? 19.014 -27.580 -3.130 1.00 67.31 98 ALA A C 1
ATOM 751 O O . ALA A 1 98 ? 19.297 -27.872 -4.290 1.00 67.31 98 ALA A O 1
ATOM 752 N N . PHE A 1 99 ? 19.932 -27.415 -2.184 1.00 69.56 99 PHE A N 1
ATOM 753 C CA . PHE A 1 99 ? 21.348 -27.698 -2.381 1.00 69.56 99 PHE A CA 1
ATOM 754 C C . PHE A 1 99 ? 21.746 -28.879 -1.501 1.00 69.56 99 PHE A C 1
ATOM 756 O O . PHE A 1 99 ? 21.254 -29.015 -0.377 1.00 69.56 99 PHE A O 1
ATOM 763 N N . ARG A 1 100 ? 22.663 -29.725 -1.983 1.00 77.94 100 ARG A N 1
ATOM 764 C CA . ARG A 1 100 ? 23.316 -30.705 -1.105 1.00 77.94 100 ARG A CA 1
ATOM 765 C C . ARG A 1 100 ? 24.068 -29.963 0.014 1.00 77.94 100 ARG A C 1
ATOM 767 O O . ARG A 1 100 ? 24.591 -28.879 -0.248 1.00 77.94 100 ARG A O 1
ATOM 774 N N . PRO A 1 101 ? 24.178 -30.522 1.234 1.00 74.75 101 PRO A N 1
ATOM 775 C CA . PRO A 1 101 ? 24.827 -29.836 2.358 1.00 74.75 101 PRO A CA 1
ATOM 776 C C . PRO A 1 101 ? 26.260 -29.369 2.068 1.00 74.75 101 PRO A C 1
ATOM 778 O O . PRO A 1 101 ? 26.697 -28.354 2.598 1.00 74.75 101 PRO A O 1
ATOM 781 N N . SER A 1 102 ? 26.973 -30.086 1.195 1.00 84.44 102 SER A N 1
ATOM 782 C CA . SER A 1 102 ? 28.348 -29.791 0.784 1.00 84.44 102 SER A CA 1
ATOM 783 C C . SER A 1 102 ? 28.468 -28.839 -0.414 1.00 84.44 102 SER A C 1
ATOM 785 O O . SER A 1 102 ? 29.566 -28.706 -0.944 1.00 84.44 102 SER A O 1
ATOM 787 N N . ALA A 1 103 ? 27.372 -28.243 -0.902 1.00 82.88 103 ALA A N 1
ATOM 788 C CA . ALA A 1 103 ? 27.414 -27.376 -2.079 1.00 82.88 103 ALA A CA 1
ATOM 789 C C . ALA A 1 103 ? 28.129 -26.055 -1.767 1.00 82.88 103 ALA A C 1
ATOM 791 O O . ALA A 1 103 ? 27.669 -25.281 -0.912 1.00 82.88 103 ALA A O 1
ATOM 792 N N . ASP A 1 104 ? 29.219 -25.798 -2.487 1.00 84.12 104 ASP A N 1
ATOM 793 C CA . ASP A 1 104 ? 29.966 -24.541 -2.426 1.00 84.12 104 ASP A CA 1
ATOM 794 C C . ASP A 1 104 ? 29.249 -23.398 -3.180 1.00 84.12 104 ASP A C 1
ATOM 796 O O . ASP A 1 104 ? 28.227 -23.602 -3.842 1.00 84.12 104 ASP A O 1
ATOM 800 N N . GLU A 1 105 ? 29.734 -22.161 -3.036 1.00 78.81 105 GLU A N 1
ATOM 801 C CA . GLU A 1 105 ? 29.112 -20.977 -3.654 1.00 78.81 105 GLU A CA 1
ATOM 802 C C . GLU A 1 105 ? 29.125 -21.023 -5.187 1.00 78.81 105 GLU A C 1
ATOM 804 O O . GLU A 1 105 ? 28.163 -20.589 -5.821 1.00 78.81 105 GLU A O 1
ATOM 809 N N . ILE A 1 106 ? 30.159 -21.611 -5.794 1.00 82.31 106 ILE A N 1
ATOM 810 C CA . ILE A 1 106 ? 30.270 -21.733 -7.252 1.00 82.31 106 ILE A CA 1
ATOM 811 C C . ILE A 1 106 ? 29.226 -22.720 -7.781 1.00 82.31 106 ILE A C 1
ATOM 813 O O . ILE A 1 106 ? 28.591 -22.461 -8.804 1.00 82.31 106 ILE A O 1
ATOM 817 N N . GLU A 1 107 ? 29.002 -23.831 -7.081 1.00 76.75 107 GLU A N 1
ATOM 818 C CA . GLU A 1 107 ? 27.949 -24.798 -7.388 1.00 76.75 107 GLU A CA 1
ATOM 819 C C . GLU A 1 107 ? 26.555 -24.158 -7.287 1.00 76.75 107 GLU A C 1
ATOM 821 O O . GLU A 1 107 ? 25.711 -24.361 -8.163 1.00 76.75 107 GLU A O 1
ATOM 826 N N . ARG A 1 108 ? 26.331 -23.313 -6.272 1.00 78.56 108 ARG A N 1
ATOM 827 C CA . ARG A 1 108 ? 25.068 -22.576 -6.104 1.00 78.56 108 ARG A CA 1
ATOM 828 C C . ARG A 1 108 ? 24.836 -21.555 -7.216 1.00 78.56 108 ARG A C 1
ATOM 830 O O . ARG A 1 108 ? 23.728 -21.485 -7.741 1.00 78.56 108 ARG A O 1
ATOM 837 N N . MET A 1 109 ? 25.868 -20.803 -7.603 1.00 76.56 109 MET A N 1
ATOM 838 C CA . MET A 1 109 ? 25.791 -19.812 -8.683 1.00 76.56 109 MET A CA 1
ATOM 839 C C . MET A 1 109 ? 25.592 -20.460 -10.059 1.00 76.56 109 MET A C 1
ATOM 841 O O . MET A 1 109 ? 24.835 -19.940 -10.870 1.00 76.56 109 MET A O 1
ATOM 845 N N . LYS A 1 110 ? 26.199 -21.625 -10.328 1.00 71.38 110 LYS A N 1
ATOM 846 C CA . LYS A 1 110 ? 25.995 -22.361 -11.592 1.00 71.38 110 LYS A CA 1
ATOM 847 C C . LYS A 1 110 ? 24.554 -22.838 -11.789 1.00 71.38 110 LYS A C 1
ATOM 849 O O . LYS A 1 110 ? 24.097 -22.928 -12.924 1.00 71.38 110 LYS A O 1
ATOM 854 N N . LEU A 1 111 ? 23.847 -23.139 -10.699 1.00 65.56 111 LEU A N 1
ATOM 855 C CA . LEU A 1 111 ? 22.430 -23.520 -10.719 1.00 65.56 111 LEU A CA 1
ATOM 856 C C . LEU A 1 111 ? 21.487 -22.315 -10.857 1.00 65.56 111 LEU A C 1
ATOM 858 O O . LEU A 1 111 ? 20.327 -22.499 -11.218 1.00 65.56 111 LEU A O 1
ATOM 862 N N . GLN A 1 112 ? 21.974 -21.088 -10.645 1.00 60.56 112 GLN A N 1
ATOM 863 C CA . GLN A 1 112 ? 21.288 -19.848 -11.032 1.00 60.56 112 GLN A CA 1
ATOM 864 C C . GLN A 1 112 ? 21.497 -19.556 -12.531 1.00 60.56 112 GLN A C 1
ATOM 866 O O . GLN A 1 112 ? 21.835 -18.439 -12.922 1.00 60.56 112 GLN A O 1
ATOM 871 N N . GLY A 1 113 ? 21.349 -20.582 -13.375 1.00 58.91 113 GLY A N 1
ATOM 872 C CA . GLY A 1 113 ? 21.367 -20.432 -14.828 1.00 58.91 113 GLY A CA 1
ATOM 873 C C . GLY A 1 113 ? 20.225 -19.542 -15.329 1.00 58.91 113 GLY A C 1
ATOM 874 O O . GLY A 1 113 ? 19.356 -19.129 -14.557 1.00 58.91 113 GLY A O 1
ATOM 875 N N . ALA A 1 114 ? 20.238 -19.244 -16.634 1.00 56.78 114 ALA A N 1
ATOM 876 C CA . ALA A 1 114 ? 19.195 -18.455 -17.284 1.00 56.78 114 ALA A CA 1
ATOM 877 C C . ALA A 1 114 ? 17.804 -18.975 -16.871 1.00 56.78 114 ALA A C 1
ATOM 879 O O . ALA A 1 114 ? 17.585 -20.186 -16.927 1.00 56.78 114 ALA A O 1
ATOM 880 N N . PRO A 1 115 ? 16.885 -18.106 -16.414 1.00 58.78 115 PRO A N 1
ATOM 881 C CA . PRO A 1 115 ? 15.565 -18.549 -16.005 1.00 58.78 115 PRO A CA 1
ATOM 882 C C . PRO A 1 115 ? 14.870 -19.183 -17.207 1.00 58.78 115 PRO A C 1
ATOM 884 O O . PRO A 1 115 ? 14.511 -18.489 -18.158 1.00 58.78 115 PRO A O 1
ATOM 887 N N . ASP A 1 116 ? 14.678 -20.500 -17.161 1.00 61.72 116 ASP A N 1
ATOM 888 C CA . ASP A 1 116 ? 13.783 -21.177 -18.088 1.00 61.72 116 ASP A CA 1
ATOM 889 C C . ASP A 1 116 ? 12.415 -20.497 -17.968 1.00 61.72 116 ASP A C 1
ATOM 891 O O . ASP A 1 116 ? 11.842 -20.422 -16.874 1.00 61.72 116 ASP A O 1
ATOM 895 N N . GLY A 1 117 ? 11.906 -19.952 -19.077 1.00 66.44 117 GLY A N 1
ATOM 896 C CA . GLY A 1 117 ? 10.683 -19.141 -19.079 1.00 66.44 117 GLY A CA 1
ATOM 897 C C . GLY A 1 117 ? 9.484 -19.851 -18.438 1.00 66.44 117 GLY A C 1
ATOM 898 O O . GLY A 1 117 ? 8.656 -19.205 -17.796 1.00 66.44 117 GLY A O 1
ATOM 899 N N . ASP A 1 118 ? 9.451 -21.183 -18.524 1.00 79.25 118 ASP A N 1
ATOM 900 C CA . ASP A 1 118 ? 8.435 -22.040 -17.908 1.00 79.25 118 ASP A CA 1
ATOM 901 C C . ASP A 1 118 ? 8.456 -21.968 -16.367 1.00 79.25 118 ASP A C 1
ATOM 903 O O . ASP A 1 118 ? 7.413 -21.857 -15.722 1.00 79.25 118 ASP A O 1
ATOM 907 N N . ARG A 1 119 ? 9.644 -21.894 -15.743 1.00 82.88 119 ARG A N 1
ATOM 908 C CA . ARG A 1 119 ? 9.768 -21.753 -14.282 1.00 82.88 119 ARG A CA 1
ATOM 909 C C . ARG A 1 119 ? 9.307 -20.381 -13.803 1.00 82.88 119 ARG A C 1
ATOM 911 O O . ARG A 1 119 ? 8.617 -20.296 -12.789 1.00 82.88 119 ARG A O 1
ATOM 918 N N . ALA A 1 120 ? 9.689 -19.311 -14.500 1.00 84.38 120 ALA A N 1
ATOM 919 C CA . ALA A 1 120 ? 9.276 -17.956 -14.135 1.00 84.38 120 ALA A CA 1
ATOM 920 C C . ALA A 1 120 ? 7.748 -17.798 -14.230 1.00 84.38 120 ALA A C 1
ATOM 922 O O . ALA A 1 120 ? 7.124 -17.276 -13.303 1.00 84.38 120 ALA A O 1
ATOM 923 N N . ALA A 1 121 ? 7.141 -18.323 -15.300 1.00 89.62 121 ALA A N 1
ATOM 924 C CA . ALA A 1 121 ? 5.691 -18.362 -15.464 1.00 89.62 121 ALA A CA 1
ATOM 925 C C . ALA A 1 121 ? 5.006 -19.206 -14.373 1.00 89.62 121 ALA A C 1
ATOM 927 O O . ALA A 1 121 ? 4.017 -18.762 -13.787 1.00 89.62 121 ALA A O 1
ATOM 928 N N . ALA A 1 122 ? 5.557 -20.378 -14.033 1.00 91.69 122 ALA A N 1
ATOM 929 C CA . ALA A 1 122 ? 5.033 -21.230 -12.966 1.00 91.69 122 ALA A CA 1
ATOM 930 C C . ALA A 1 122 ? 5.092 -20.554 -11.586 1.00 91.69 122 ALA A C 1
ATOM 932 O O . ALA A 1 122 ? 4.116 -20.594 -10.838 1.00 91.69 122 ALA A O 1
ATOM 933 N N . VAL A 1 123 ? 6.203 -19.885 -11.251 1.00 92.00 123 VAL A N 1
ATOM 934 C CA . VAL A 1 123 ? 6.338 -19.118 -9.999 1.00 92.00 123 VAL A CA 1
ATOM 935 C C . VAL A 1 123 ? 5.333 -17.968 -9.954 1.00 92.00 123 VAL A C 1
ATOM 937 O O . VAL A 1 123 ? 4.698 -17.761 -8.918 1.00 92.00 123 VAL A O 1
ATOM 940 N N . ALA A 1 124 ? 5.146 -17.243 -11.062 1.00 91.81 124 ALA A N 1
ATOM 941 C CA . ALA A 1 124 ? 4.157 -16.172 -11.144 1.00 91.81 124 ALA A CA 1
ATOM 942 C C . ALA A 1 124 ? 2.732 -16.706 -10.914 1.00 91.81 124 ALA A C 1
ATOM 944 O O . ALA A 1 124 ? 2.018 -16.198 -10.050 1.00 91.81 124 ALA A O 1
ATOM 945 N N . ALA A 1 125 ? 2.351 -17.790 -11.598 1.00 94.94 125 ALA A N 1
ATOM 946 C CA . ALA A 1 125 ? 1.044 -18.424 -11.435 1.00 94.94 125 ALA A CA 1
ATOM 947 C C . ALA A 1 125 ? 0.821 -18.953 -10.006 1.00 94.94 125 ALA A C 1
ATOM 949 O O . ALA A 1 125 ? -0.239 -18.730 -9.415 1.00 94.94 125 ALA A O 1
ATOM 950 N N . ALA A 1 126 ? 1.825 -19.607 -9.414 1.00 96.06 126 ALA A N 1
ATOM 951 C CA . ALA A 1 126 ? 1.762 -20.086 -8.035 1.00 96.06 126 ALA A CA 1
ATOM 952 C C . ALA A 1 126 ? 1.657 -18.934 -7.025 1.00 96.06 126 ALA A C 1
ATOM 954 O O . ALA A 1 126 ? 0.927 -19.050 -6.041 1.00 96.06 126 ALA A O 1
ATOM 955 N N . THR A 1 127 ? 2.325 -17.807 -7.290 1.00 95.62 127 THR A N 1
ATOM 956 C CA . THR A 1 127 ? 2.213 -16.587 -6.478 1.00 95.62 127 THR A CA 1
ATOM 957 C C . THR A 1 127 ? 0.789 -16.039 -6.525 1.00 95.62 127 THR A C 1
ATOM 959 O O . THR A 1 127 ? 0.182 -15.863 -5.472 1.00 95.62 127 THR A O 1
ATOM 962 N N . THR A 1 128 ? 0.201 -15.870 -7.714 1.00 96.19 128 THR A N 1
ATOM 963 C CA . THR A 1 128 ? -1.192 -15.412 -7.869 1.00 96.19 128 THR A CA 1
ATOM 964 C C . THR A 1 128 ? -2.197 -16.352 -7.195 1.00 96.19 128 THR A C 1
ATOM 966 O O . THR A 1 128 ? -3.140 -15.897 -6.542 1.00 96.19 128 THR A O 1
ATOM 969 N N . ALA A 1 129 ? -1.998 -17.668 -7.312 1.00 97.62 129 ALA A N 1
ATOM 970 C CA . ALA A 1 129 ? -2.861 -18.655 -6.667 1.00 97.62 129 ALA A CA 1
ATOM 971 C C . ALA A 1 129 ? -2.748 -18.600 -5.135 1.00 97.62 129 ALA A C 1
ATOM 973 O O . ALA A 1 129 ? -3.761 -18.667 -4.437 1.00 97.62 129 ALA A O 1
ATOM 974 N N . TRP A 1 130 ? -1.531 -18.439 -4.608 1.00 98.00 130 TRP A N 1
ATOM 975 C CA . TRP A 1 130 ? -1.299 -18.262 -3.177 1.00 98.00 130 TRP A CA 1
ATOM 976 C C . TRP A 1 130 ? -1.928 -16.972 -2.646 1.00 98.00 130 TRP A C 1
ATOM 978 O O . TRP A 1 130 ? -2.604 -17.015 -1.623 1.00 98.00 130 TRP A O 1
ATOM 988 N N . GLU A 1 131 ? -1.770 -15.844 -3.342 1.00 97.38 131 GLU A N 1
ATOM 989 C CA . GLU A 1 131 ? -2.373 -14.565 -2.941 1.00 97.38 131 GLU A CA 1
ATOM 990 C C . GLU A 1 131 ? -3.903 -14.643 -2.917 1.00 97.38 131 GLU A C 1
ATOM 992 O O . GLU A 1 131 ? -4.539 -14.162 -1.979 1.00 97.38 131 GLU A O 1
ATOM 997 N N . SER A 1 132 ? -4.494 -15.303 -3.915 1.00 97.31 132 SER A N 1
ATOM 998 C CA . SER A 1 132 ? -5.942 -15.524 -3.982 1.00 97.31 132 SER A CA 1
ATOM 999 C C . SER A 1 132 ? -6.434 -16.376 -2.805 1.00 97.31 132 SER A C 1
ATOM 1001 O O . SER A 1 132 ? -7.406 -16.012 -2.144 1.00 97.31 132 SER A O 1
ATOM 1003 N N . ALA A 1 133 ? -5.730 -17.471 -2.489 1.00 98.00 133 ALA A N 1
ATOM 1004 C CA . ALA A 1 133 ? -6.031 -18.309 -1.328 1.00 98.00 133 ALA A CA 1
ATOM 1005 C C . ALA A 1 133 ? -5.831 -17.561 0.002 1.00 98.00 133 ALA A C 1
ATOM 1007 O O . ALA A 1 133 ? -6.630 -17.722 0.922 1.00 98.00 133 ALA A O 1
ATOM 1008 N N . TYR A 1 134 ? -4.804 -16.711 0.097 1.00 97.56 134 TYR A N 1
ATOM 1009 C CA . TYR A 1 134 ? -4.534 -15.892 1.277 1.00 97.56 134 TYR A CA 1
ATOM 1010 C C . TYR A 1 134 ? -5.719 -14.975 1.573 1.00 97.56 134 TYR A C 1
ATOM 1012 O O . TYR A 1 134 ? -6.277 -15.034 2.667 1.00 97.56 134 TYR A O 1
ATOM 1020 N N . TRP A 1 135 ? -6.174 -14.189 0.596 1.00 97.31 135 TRP A N 1
ATOM 1021 C CA . TRP A 1 135 ? -7.298 -13.276 0.809 1.00 97.31 135 TRP A CA 1
ATOM 1022 C C . TRP A 1 135 ? -8.622 -14.002 1.057 1.00 97.31 135 TRP A C 1
ATOM 1024 O O . TRP A 1 135 ? -9.398 -13.551 1.895 1.00 97.31 135 TRP A O 1
ATOM 1034 N N . ALA A 1 136 ? -8.853 -15.146 0.406 1.00 97.19 136 ALA A N 1
ATOM 1035 C CA . ALA A 1 136 ? -10.034 -15.978 0.642 1.00 97.19 136 ALA A CA 1
ATOM 1036 C C . ALA A 1 136 ? -10.046 -16.642 2.031 1.00 97.19 136 ALA A C 1
ATOM 1038 O O . ALA A 1 136 ? -11.112 -16.969 2.549 1.00 97.19 136 ALA A O 1
ATOM 1039 N N . SER A 1 137 ? -8.878 -16.836 2.650 1.00 97.06 137 SER A N 1
ATOM 1040 C CA . SER A 1 137 ? -8.777 -17.399 4.002 1.00 97.06 137 SER A CA 1
ATOM 1041 C C . SER A 1 137 ? -9.124 -16.408 5.116 1.00 97.06 137 SER A C 1
ATOM 1043 O O . SER A 1 137 ? -9.336 -16.818 6.258 1.00 97.06 137 SER A O 1
ATOM 1045 N N . LEU A 1 138 ? -9.193 -15.112 4.800 1.00 96.31 138 LEU A N 1
ATOM 1046 C CA . LEU A 1 138 ? -9.420 -14.052 5.777 1.00 96.31 138 LEU A CA 1
ATOM 1047 C C . LEU A 1 138 ? -10.885 -13.590 5.771 1.00 96.31 138 LEU A C 1
ATOM 1049 O O . LEU A 1 138 ? -11.456 -13.374 4.701 1.00 96.31 138 LEU A O 1
ATOM 1053 N N . PRO A 1 139 ? -11.502 -13.343 6.941 1.00 95.50 139 PRO A N 1
ATOM 1054 C CA . PRO A 1 139 ? -12.830 -12.747 6.992 1.00 95.50 139 PRO A CA 1
ATOM 1055 C C . PRO A 1 139 ? -12.835 -11.337 6.386 1.00 95.50 139 PRO A C 1
ATOM 1057 O O . PRO A 1 139 ? -11.969 -10.503 6.675 1.00 95.50 139 PRO A O 1
ATOM 1060 N N . VAL A 1 140 ? -13.853 -11.040 5.577 1.00 94.56 140 VAL A N 1
ATOM 1061 C CA . VAL A 1 140 ? -13.986 -9.750 4.873 1.00 94.56 140 VAL A CA 1
ATOM 1062 C C . VAL A 1 140 ? -14.259 -8.569 5.810 1.00 94.56 140 VAL A C 1
ATOM 1064 O O . VAL A 1 140 ? -14.041 -7.426 5.432 1.00 94.56 140 VAL A O 1
ATOM 1067 N N . TRP A 1 141 ? -14.715 -8.827 7.037 1.00 95.62 141 TRP A N 1
ATOM 1068 C CA . TRP A 1 141 ? -15.029 -7.805 8.042 1.00 95.62 141 TRP A CA 1
ATOM 1069 C C . TRP A 1 141 ? -13.874 -7.517 9.009 1.00 95.62 141 TRP A C 1
ATOM 1071 O O . TRP A 1 141 ? -13.913 -6.507 9.716 1.00 95.62 141 TRP A O 1
ATOM 1081 N N . GLU A 1 142 ? -12.885 -8.411 9.087 1.00 97.38 142 GLU A N 1
ATOM 1082 C CA . GLU A 1 142 ? -11.823 -8.377 10.095 1.00 97.38 142 GLU A CA 1
ATOM 1083 C C . GLU A 1 142 ? -10.687 -7.457 9.634 1.00 97.38 142 GLU A C 1
ATOM 1085 O O . GLU A 1 142 ? -10.239 -7.529 8.479 1.00 97.38 142 GLU A O 1
ATOM 1090 N N . HIS A 1 143 ? -10.220 -6.589 10.536 1.00 98.38 143 HIS A N 1
ATOM 1091 C CA . HIS A 1 143 ? -9.035 -5.770 10.305 1.00 98.38 143 HIS A CA 1
ATOM 1092 C C . HIS A 1 143 ? -7.796 -6.672 10.267 1.00 98.38 143 HIS A C 1
ATOM 1094 O O . HIS A 1 143 ? -7.666 -7.576 11.090 1.00 98.38 143 HIS A O 1
ATOM 1100 N N . GLN A 1 144 ? -6.873 -6.425 9.340 1.00 98.25 144 GLN A N 1
ATOM 1101 C CA . GLN A 1 144 ? -5.709 -7.283 9.116 1.00 98.25 144 GLN A CA 1
ATOM 1102 C C . GLN A 1 144 ? -4.410 -6.541 9.403 1.00 98.25 144 GLN A C 1
ATOM 1104 O O . GLN A 1 144 ? -4.257 -5.378 9.033 1.00 98.25 144 GLN A O 1
ATOM 1109 N N . ILE A 1 145 ? -3.457 -7.237 10.021 1.00 98.25 145 ILE A N 1
ATOM 1110 C CA . ILE A 1 145 ? -2.091 -6.756 10.243 1.00 98.25 145 ILE A CA 1
ATOM 1111 C C . ILE A 1 145 ? -1.157 -7.604 9.377 1.00 98.25 145 ILE A C 1
ATOM 1113 O O . ILE A 1 145 ? -1.018 -8.805 9.598 1.00 98.25 145 ILE A O 1
ATOM 1117 N N . VAL A 1 146 ? -0.503 -6.983 8.398 1.00 97.00 146 VAL A N 1
ATOM 1118 C CA . VAL A 1 146 ? 0.331 -7.659 7.399 1.00 97.00 146 VAL A CA 1
ATOM 1119 C C . VAL A 1 146 ? 1.798 -7.292 7.624 1.00 97.00 146 VAL A C 1
ATOM 1121 O O . VAL A 1 146 ? 2.254 -6.251 7.168 1.00 97.00 146 VAL A O 1
ATOM 1124 N N . THR A 1 147 ? 2.561 -8.146 8.304 1.00 92.81 147 THR A N 1
ATOM 1125 C CA . THR A 1 147 ? 3.988 -7.894 8.616 1.00 92.81 147 THR A CA 1
ATOM 1126 C C . THR A 1 147 ? 4.964 -8.726 7.787 1.00 92.81 147 THR A C 1
ATOM 1128 O O . THR A 1 147 ? 6.143 -8.395 7.705 1.00 92.81 147 THR A O 1
ATOM 1131 N N . GLY A 1 148 ? 4.494 -9.815 7.175 1.00 88.19 148 GLY A N 1
ATOM 1132 C CA . GLY A 1 148 ? 5.335 -10.710 6.387 1.00 88.19 148 GLY A CA 1
ATOM 1133 C C . GLY A 1 148 ? 5.747 -10.132 5.024 1.00 88.19 148 GLY A C 1
ATOM 1134 O O . GLY A 1 148 ? 5.116 -9.194 4.518 1.00 88.19 148 GLY A O 1
ATOM 1135 N N . PRO A 1 149 ? 6.763 -10.741 4.377 1.00 85.06 149 PRO A N 1
ATOM 1136 C CA . PRO A 1 149 ? 7.142 -10.409 3.001 1.00 85.06 149 PRO A CA 1
ATOM 1137 C C . PRO A 1 149 ? 6.043 -10.781 1.993 1.00 85.06 149 PRO A C 1
ATOM 1139 O O . PRO A 1 149 ? 5.994 -10.240 0.893 1.00 85.06 149 PRO A O 1
ATOM 1142 N N . ARG A 1 150 ? 5.151 -11.700 2.381 1.00 90.12 150 ARG A N 1
ATOM 1143 C CA . ARG A 1 150 ? 3.968 -12.114 1.633 1.00 90.12 150 ARG A CA 1
ATOM 1144 C C . ARG A 1 150 ? 2.719 -11.908 2.512 1.00 90.12 150 ARG A C 1
ATOM 1146 O O . ARG A 1 150 ? 2.776 -12.279 3.686 1.00 90.12 150 ARG A O 1
ATOM 1153 N N . PRO A 1 151 ? 1.610 -11.364 1.981 1.00 93.25 151 PRO A N 1
ATOM 1154 C CA . PRO A 1 151 ? 1.468 -10.818 0.632 1.00 93.25 151 PRO A CA 1
ATOM 1155 C C . PRO A 1 151 ? 2.338 -9.581 0.359 1.00 93.25 151 PRO A C 1
ATOM 1157 O O . PRO A 1 151 ? 2.639 -8.786 1.262 1.00 93.25 151 PRO A O 1
ATOM 1160 N N . ALA A 1 152 ? 2.709 -9.423 -0.914 1.00 92.50 152 ALA A N 1
ATOM 1161 C CA . ALA A 1 152 ? 3.343 -8.212 -1.414 1.00 92.50 152 ALA A CA 1
ATOM 1162 C C . ALA A 1 152 ? 2.386 -7.015 -1.300 1.00 92.50 152 ALA A C 1
ATOM 1164 O O . ALA A 1 152 ? 1.168 -7.167 -1.209 1.00 92.50 152 ALA A O 1
ATOM 1165 N N . ILE A 1 153 ? 2.926 -5.798 -1.315 1.00 93.94 153 ILE A N 1
ATOM 1166 C CA . ILE A 1 153 ? 2.09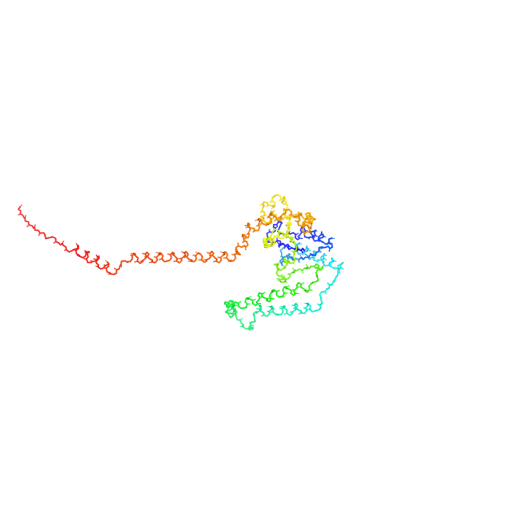9 -4.598 -1.137 1.00 93.94 153 ILE A CA 1
ATOM 1167 C C . ILE A 1 153 ? 1.083 -4.397 -2.275 1.00 93.94 153 ILE A C 1
ATOM 1169 O O . ILE A 1 153 ? -0.038 -3.968 -2.016 1.00 93.94 153 ILE A O 1
ATOM 1173 N N . PHE A 1 154 ? 1.417 -4.808 -3.503 1.00 94.06 154 PHE A N 1
ATOM 1174 C CA . PHE A 1 154 ? 0.536 -4.681 -4.668 1.00 94.06 154 PHE A CA 1
ATOM 1175 C C . PHE A 1 154 ? -0.787 -5.434 -4.511 1.00 94.06 154 PHE A C 1
ATOM 1177 O O . PHE A 1 154 ? -1.843 -4.912 -4.859 1.00 94.06 154 PHE A O 1
ATOM 1184 N N . THR A 1 155 ? -0.777 -6.634 -3.927 1.00 94.88 155 THR A N 1
ATOM 1185 C CA . THR A 1 155 ? -2.036 -7.357 -3.701 1.00 94.88 155 THR A CA 1
ATOM 1186 C C . THR A 1 155 ? -2.857 -6.708 -2.579 1.00 94.88 155 THR A C 1
ATOM 1188 O O . THR A 1 155 ? -4.083 -6.700 -2.649 1.00 94.88 155 THR A O 1
ATOM 1191 N N . CYS A 1 156 ? -2.219 -6.035 -1.608 1.00 96.69 156 CYS A N 1
ATOM 1192 C CA . CYS A 1 156 ? -2.934 -5.182 -0.651 1.00 96.69 156 CYS A CA 1
ATOM 1193 C C . CYS A 1 156 ? -3.588 -3.966 -1.331 1.00 96.69 156 CYS A C 1
ATOM 1195 O O . CYS A 1 156 ? -4.684 -3.582 -0.930 1.00 96.69 156 CYS A O 1
ATOM 1197 N N . PHE A 1 157 ? -2.967 -3.378 -2.364 1.00 97.19 157 PHE A N 1
ATOM 119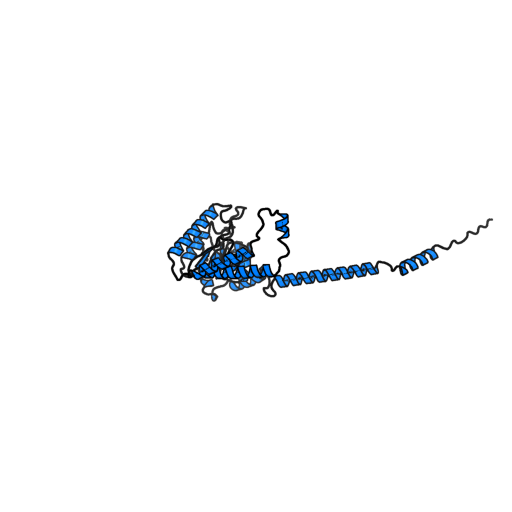8 C CA . PHE A 1 157 ? -3.578 -2.290 -3.144 1.00 97.19 157 PHE A CA 1
ATOM 1199 C C . PHE A 1 157 ? -4.874 -2.728 -3.822 1.00 97.19 157 PHE A C 1
ATOM 1201 O O . PHE A 1 157 ? -5.861 -1.990 -3.830 1.00 97.19 157 PHE A O 1
ATOM 1208 N N . ASN A 1 158 ? -4.891 -3.952 -4.349 1.00 95.44 158 ASN A N 1
ATOM 1209 C CA . ASN A 1 158 ? -6.071 -4.511 -5.002 1.00 95.44 158 ASN A CA 1
ATOM 1210 C C . ASN A 1 158 ? -7.235 -4.697 -4.019 1.00 95.44 158 ASN A C 1
ATOM 1212 O O . ASN A 1 158 ? -8.382 -4.493 -4.403 1.00 95.44 158 ASN A O 1
ATOM 1216 N N . GLN A 1 159 ? -6.941 -4.998 -2.750 1.00 96.44 159 GLN A N 1
ATOM 1217 C CA . GLN A 1 159 ? -7.941 -5.107 -1.679 1.00 96.44 159 GLN A CA 1
ATOM 1218 C C . GLN A 1 159 ? -8.371 -3.760 -1.077 1.00 96.44 159 GLN A C 1
ATOM 1220 O O . GLN A 1 159 ? -9.272 -3.723 -0.239 1.00 96.44 159 GLN A O 1
ATOM 1225 N N . ALA A 1 160 ? -7.700 -2.661 -1.422 1.00 97.50 160 ALA A N 1
ATOM 1226 C CA . ALA A 1 160 ? -7.924 -1.362 -0.804 1.00 97.50 160 ALA A CA 1
ATOM 1227 C C . ALA A 1 160 ? -8.688 -0.414 -1.731 1.00 97.50 160 ALA A C 1
ATOM 1229 O O . ALA A 1 160 ? -8.294 -0.206 -2.879 1.00 97.50 160 ALA A O 1
ATOM 1230 N N . ASP A 1 161 ? -9.727 0.227 -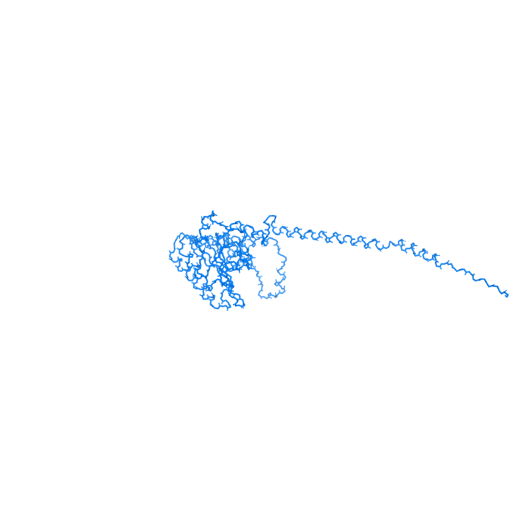1.201 1.00 97.69 161 ASP A N 1
ATOM 1231 C CA . ASP A 1 161 ? -10.448 1.323 -1.873 1.00 97.69 161 ASP A CA 1
ATOM 1232 C C . ASP A 1 161 ? -9.718 2.668 -1.753 1.00 97.69 161 ASP A C 1
ATOM 1234 O O . ASP A 1 161 ? -9.944 3.576 -2.541 1.00 97.69 161 ASP A O 1
ATOM 1238 N N . VAL A 1 162 ? -8.840 2.779 -0.755 1.00 98.12 162 VAL A N 1
ATOM 1239 C CA . VAL A 1 162 ? -8.041 3.970 -0.456 1.00 98.12 162 VAL A CA 1
ATOM 1240 C C . VAL A 1 162 ? -6.783 3.580 0.314 1.00 98.12 162 VAL A C 1
ATOM 1242 O O . VAL A 1 162 ? -6.808 2.655 1.146 1.00 98.12 162 VAL A O 1
ATOM 1245 N N . LEU A 1 163 ? -5.696 4.299 0.037 1.00 98.62 163 LEU A N 1
ATOM 1246 C CA . LEU A 1 163 ? -4.399 4.193 0.705 1.00 98.62 163 LEU A CA 1
ATOM 1247 C C . LEU A 1 163 ? -4.163 5.388 1.639 1.00 98.62 163 LEU A C 1
ATOM 1249 O O . LEU A 1 163 ? -4.366 6.531 1.252 1.00 98.62 163 LEU A O 1
ATOM 1253 N N . ILE A 1 164 ? -3.643 5.134 2.834 1.00 98.50 164 ILE A N 1
ATOM 1254 C CA . ILE A 1 164 ? -3.004 6.132 3.694 1.00 98.50 164 ILE A CA 1
ATOM 1255 C C . ILE A 1 164 ? -1.527 5.758 3.798 1.00 98.50 164 ILE A C 1
ATOM 1257 O O . ILE A 1 164 ? -1.191 4.612 4.111 1.00 98.50 164 ILE A O 1
ATOM 1261 N N . SER A 1 165 ? -0.651 6.715 3.526 1.00 97.06 165 SER A N 1
ATOM 1262 C CA . SER A 1 165 ? 0.801 6.538 3.538 1.00 97.06 165 SER A CA 1
ATOM 1263 C C . SER A 1 165 ? 1.486 7.817 4.026 1.00 97.06 165 SER A C 1
ATOM 1265 O O . SER A 1 165 ? 0.844 8.832 4.285 1.00 97.06 165 SER A O 1
ATOM 1267 N N . ASP A 1 166 ? 2.805 7.763 4.140 1.00 95.00 166 ASP A N 1
ATOM 1268 C CA . ASP A 1 166 ? 3.672 8.937 4.243 1.00 95.00 166 ASP A CA 1
ATOM 1269 C C . ASP A 1 166 ? 4.149 9.363 2.848 1.00 95.00 166 ASP A C 1
ATOM 1271 O O . ASP A 1 166 ? 3.726 8.789 1.834 1.00 95.00 166 ASP A O 1
ATOM 1275 N N . VAL A 1 167 ? 5.067 10.332 2.782 1.00 91.38 167 VAL A N 1
ATOM 1276 C CA . VAL A 1 167 ? 5.809 10.632 1.550 1.00 91.38 167 VAL A CA 1
ATOM 1277 C C . VAL A 1 167 ? 6.647 9.402 1.185 1.00 91.38 167 VAL A C 1
ATOM 1279 O O . VAL A 1 167 ? 7.681 9.125 1.786 1.00 91.38 167 VAL A O 1
ATOM 1282 N N . SER A 1 168 ? 6.156 8.614 0.229 1.00 87.81 168 SER A N 1
ATOM 1283 C CA . SER A 1 168 ? 6.674 7.278 -0.071 1.00 87.81 168 SER A CA 1
ATOM 1284 C C . SER A 1 168 ? 6.556 6.947 -1.550 1.00 87.81 168 SER A C 1
ATOM 1286 O O . SER A 1 168 ? 5.589 7.350 -2.199 1.00 87.81 168 SER A O 1
ATOM 1288 N N . SER A 1 169 ? 7.472 6.127 -2.074 1.00 88.88 169 SER A N 1
ATOM 1289 C CA . SER A 1 169 ? 7.336 5.555 -3.422 1.00 88.88 169 SER A CA 1
ATOM 1290 C C . SER A 1 169 ? 6.093 4.667 -3.554 1.00 88.88 169 SER A C 1
ATOM 1292 O O . SER A 1 169 ? 5.535 4.566 -4.640 1.00 88.88 169 SER A O 1
ATOM 1294 N N . VAL A 1 170 ? 5.607 4.107 -2.437 1.00 91.44 170 VAL A N 1
ATOM 1295 C CA . VAL A 1 170 ? 4.355 3.333 -2.351 1.00 91.44 170 VAL A CA 1
ATOM 1296 C C . VAL A 1 170 ? 3.166 4.114 -2.920 1.00 91.44 170 VAL A C 1
ATOM 1298 O O . VAL A 1 170 ? 2.284 3.526 -3.542 1.00 91.44 170 VAL A O 1
ATOM 1301 N N . VAL A 1 171 ? 3.147 5.439 -2.748 1.00 94.25 171 VAL A N 1
ATOM 1302 C CA . VAL A 1 171 ? 2.095 6.310 -3.293 1.00 94.25 171 VAL A CA 1
ATOM 1303 C C . VAL A 1 171 ? 2.163 6.358 -4.819 1.00 94.25 171 VAL A C 1
ATOM 1305 O O . VAL A 1 171 ? 1.131 6.246 -5.477 1.00 94.25 171 VAL A O 1
ATOM 1308 N N . SER A 1 172 ? 3.366 6.478 -5.388 1.00 93.06 172 SER A N 1
ATOM 1309 C CA . SER A 1 172 ? 3.568 6.461 -6.842 1.00 93.06 172 SER A CA 1
ATOM 1310 C C . SER A 1 172 ? 3.109 5.140 -7.457 1.00 93.06 172 SER A C 1
ATOM 1312 O O . SER A 1 172 ? 2.456 5.145 -8.496 1.00 93.06 172 SER A O 1
ATOM 1314 N N . ASP A 1 173 ? 3.391 4.018 -6.790 1.00 93.81 173 ASP A N 1
ATOM 1315 C CA . ASP A 1 173 ? 2.932 2.699 -7.228 1.00 93.81 173 ASP A CA 1
ATOM 1316 C C . ASP A 1 173 ? 1.402 2.577 -7.155 1.00 93.81 173 ASP A C 1
ATOM 1318 O O . ASP A 1 173 ? 0.768 2.074 -8.084 1.00 93.81 173 ASP A O 1
ATOM 1322 N N . TYR A 1 174 ? 0.786 3.071 -6.076 1.00 96.69 174 TYR A N 1
ATOM 1323 C CA . TYR A 1 174 ? -0.669 3.043 -5.893 1.00 96.69 174 TYR A CA 1
ATOM 1324 C C . TYR A 1 174 ? -1.414 3.898 -6.923 1.00 96.69 174 TYR A C 1
ATOM 1326 O O . TYR A 1 174 ? -2.524 3.546 -7.339 1.00 96.69 174 TYR A O 1
ATOM 1334 N N . LEU A 1 175 ? -0.786 4.985 -7.384 1.00 94.75 175 LEU A N 1
ATOM 1335 C CA . LEU A 1 175 ? -1.348 5.924 -8.354 1.00 94.75 175 LEU A CA 1
ATOM 1336 C C . LEU A 1 175 ? -1.696 5.268 -9.697 1.00 94.75 175 LEU A C 1
ATOM 1338 O O . LEU A 1 175 ? -2.557 5.771 -10.413 1.00 94.75 175 LEU A O 1
ATOM 1342 N N . THR A 1 176 ? -1.117 4.102 -10.008 1.00 93.19 176 THR A N 1
ATOM 1343 C CA . THR A 1 176 ? -1.527 3.293 -11.167 1.00 93.19 176 THR A CA 1
ATOM 1344 C C . THR A 1 176 ? -3.031 2.984 -11.177 1.00 93.19 176 THR A C 1
ATOM 1346 O O . THR A 1 176 ? -3.638 2.901 -12.244 1.00 93.19 176 THR A O 1
ATOM 1349 N N . SER A 1 177 ? -3.635 2.855 -9.988 1.00 94.75 177 SER A N 1
ATOM 1350 C CA . SER A 1 177 ? -5.055 2.545 -9.800 1.00 94.75 177 SER A CA 1
ATOM 1351 C C . SER A 1 177 ? -5.974 3.766 -9.833 1.00 94.75 177 SER A C 1
ATOM 1353 O O . SER A 1 177 ? -7.184 3.592 -9.925 1.00 94.75 177 SER A O 1
ATOM 1355 N N . GLU A 1 178 ? -5.419 4.978 -9.696 1.00 95.56 178 GLU A N 1
ATOM 1356 C CA . GLU A 1 178 ? -6.149 6.259 -9.597 1.00 95.56 178 GLU A CA 1
ATOM 1357 C C . GLU A 1 178 ? -7.163 6.346 -8.443 1.00 95.56 178 GLU A C 1
ATOM 1359 O O . GLU A 1 178 ? -7.878 7.345 -8.301 1.00 95.56 178 GLU A O 1
ATOM 1364 N N . LYS A 1 179 ? -7.179 5.340 -7.562 1.00 97.44 179 LYS A N 1
ATOM 1365 C CA . LYS A 1 179 ? -7.984 5.324 -6.344 1.00 97.44 179 LYS A CA 1
ATOM 1366 C C . LYS A 1 179 ? -7.555 6.452 -5.393 1.00 97.44 179 LYS A C 1
ATOM 1368 O O . LYS A 1 179 ? -6.388 6.862 -5.418 1.00 97.44 179 LYS A O 1
ATOM 1373 N N . PRO A 1 180 ? -8.468 6.949 -4.541 1.00 98.19 180 PRO A N 1
ATOM 1374 C CA . PRO A 1 180 ? -8.141 7.953 -3.535 1.00 98.19 180 PRO A CA 1
ATOM 1375 C C . PRO A 1 180 ? -6.970 7.527 -2.647 1.00 98.19 180 PRO A C 1
ATOM 1377 O O . PRO A 1 180 ? -6.832 6.358 -2.286 1.00 98.19 180 PRO A O 1
ATOM 1380 N N . TYR A 1 181 ? -6.136 8.483 -2.249 1.00 98.31 181 TYR A N 1
ATOM 1381 C CA . TYR A 1 181 ? -5.106 8.251 -1.244 1.00 98.31 181 TYR A CA 1
ATOM 1382 C C . TYR A 1 181 ? -4.861 9.502 -0.407 1.00 98.31 181 TYR A C 1
ATOM 1384 O O . TYR A 1 181 ? -5.166 10.626 -0.816 1.00 98.31 181 TYR A O 1
ATOM 1392 N N . ALA A 1 182 ? -4.285 9.287 0.769 1.00 98.25 182 ALA A N 1
ATOM 1393 C CA . ALA A 1 182 ? -3.909 10.340 1.682 1.00 98.25 182 ALA A CA 1
ATOM 1394 C C . ALA A 1 182 ? -2.452 10.219 2.120 1.00 98.25 182 ALA A C 1
ATOM 1396 O O . ALA A 1 182 ? -1.912 9.115 2.249 1.00 98.25 182 ALA A O 1
ATOM 1397 N N . VAL A 1 183 ? -1.837 11.375 2.361 1.00 97.88 183 VAL A N 1
ATOM 1398 C CA . VAL A 1 183 ? -0.474 11.486 2.874 1.00 97.88 183 VAL A CA 1
ATOM 1399 C C . VAL A 1 183 ? -0.505 12.186 4.223 1.00 97.88 183 VAL A C 1
ATOM 1401 O O . VAL A 1 183 ? -1.030 13.293 4.343 1.00 97.88 183 VAL A O 1
ATOM 1404 N N . ALA A 1 184 ? 0.066 11.548 5.238 1.00 97.00 184 ALA A N 1
ATOM 1405 C CA . ALA A 1 184 ? 0.236 12.165 6.544 1.00 97.00 184 ALA A CA 1
ATOM 1406 C C . ALA A 1 184 ? 1.371 13.197 6.504 1.00 97.00 184 ALA A C 1
ATOM 1408 O O . ALA A 1 184 ? 2.512 12.877 6.167 1.00 97.00 184 ALA A O 1
ATOM 1409 N N . ASN A 1 185 ? 1.063 14.441 6.863 1.00 95.75 185 ASN A N 1
ATOM 1410 C CA . ASN A 1 185 ? 2.047 15.501 7.008 1.00 95.75 185 ASN A CA 1
ATOM 1411 C C . ASN A 1 185 ? 2.503 15.584 8.468 1.00 95.75 185 ASN A C 1
ATOM 1413 O O . ASN A 1 185 ? 1.864 16.213 9.309 1.00 95.75 185 ASN A O 1
ATOM 1417 N N . THR A 1 186 ? 3.642 14.963 8.760 1.00 93.62 186 THR A N 1
ATOM 1418 C CA . THR A 1 186 ? 4.309 15.032 10.071 1.00 93.62 186 THR A CA 1
ATOM 1419 C C . THR A 1 186 ? 5.583 15.883 10.039 1.00 93.62 186 THR A C 1
ATOM 1421 O O . THR A 1 186 ? 6.390 15.834 10.966 1.00 93.62 186 THR A O 1
ATOM 1424 N N . SER A 1 187 ? 5.770 16.669 8.972 1.00 90.81 187 SER A N 1
ATOM 1425 C CA . SER A 1 187 ? 6.963 17.499 8.748 1.00 90.81 187 SER A CA 1
ATOM 1426 C C . SER A 1 187 ? 6.911 18.862 9.449 1.00 90.81 187 SER A C 1
ATOM 1428 O O . SER A 1 187 ? 7.948 19.491 9.641 1.00 90.81 187 SER A O 1
ATOM 1430 N N . GLY A 1 188 ? 5.712 19.327 9.819 1.00 89.38 188 GLY A N 1
ATOM 1431 C CA . GLY A 1 188 ? 5.476 20.684 10.326 1.00 89.38 188 GLY A CA 1
ATOM 1432 C C . GLY A 1 188 ? 5.362 21.758 9.236 1.00 89.38 188 GLY A C 1
ATOM 1433 O O . GLY A 1 188 ? 5.129 22.917 9.565 1.00 89.38 188 GLY A O 1
ATOM 1434 N N . MET A 1 189 ? 5.499 21.389 7.957 1.00 93.81 189 MET A N 1
ATOM 1435 C CA . MET A 1 189 ? 5.246 22.284 6.824 1.00 93.81 189 MET A CA 1
ATOM 1436 C C . MET A 1 189 ? 3.765 22.649 6.734 1.00 93.81 189 MET A C 1
ATOM 1438 O O . MET A 1 189 ? 2.895 21.825 7.039 1.00 93.81 189 MET A O 1
ATOM 1442 N N . THR A 1 190 ? 3.478 23.847 6.228 1.00 95.31 190 THR A N 1
ATOM 1443 C CA . THR A 1 190 ? 2.121 24.196 5.792 1.00 95.31 190 THR A CA 1
ATOM 1444 C C . THR A 1 190 ? 1.674 23.289 4.641 1.00 95.31 190 THR A C 1
ATOM 1446 O O . THR A 1 190 ? 2.496 22.690 3.946 1.00 95.31 190 THR A O 1
ATOM 1449 N N . GLU A 1 191 ? 0.365 23.177 4.407 1.00 94.38 191 GLU A N 1
ATOM 1450 C CA . GLU A 1 191 ? -0.158 22.387 3.284 1.00 94.38 191 GLU A CA 1
ATOM 1451 C C . GLU A 1 191 ? 0.391 22.868 1.928 1.00 94.38 191 GLU A C 1
ATOM 1453 O O . GLU A 1 191 ? 0.758 22.050 1.083 1.00 94.38 191 GLU A O 1
ATOM 1458 N N . GLU A 1 192 ? 0.507 24.182 1.737 1.00 95.00 192 GLU A N 1
ATOM 1459 C CA . GLU A 1 192 ? 1.032 24.786 0.510 1.00 95.00 192 GLU A CA 1
ATOM 1460 C C . GLU A 1 192 ? 2.496 24.391 0.268 1.00 95.00 192 GLU A C 1
ATOM 1462 O O . GLU A 1 192 ? 2.840 23.899 -0.811 1.00 95.00 192 GLU A O 1
ATOM 1467 N N . GLU A 1 193 ? 3.348 24.525 1.288 1.00 95.50 193 GLU A N 1
ATOM 1468 C CA . GLU A 1 193 ? 4.756 24.117 1.226 1.00 95.50 193 GLU A CA 1
ATOM 1469 C C . GLU A 1 193 ? 4.896 22.607 1.012 1.00 95.50 193 GLU A C 1
ATOM 1471 O O . GLU A 1 193 ? 5.711 22.166 0.201 1.00 95.50 193 GLU A O 1
ATOM 1476 N N . PHE A 1 194 ? 4.069 21.805 1.688 1.00 94.88 194 PHE A N 1
ATOM 1477 C CA . PHE A 1 194 ? 4.099 20.349 1.592 1.00 94.88 194 PHE A CA 1
ATOM 1478 C C . PHE A 1 194 ? 3.729 19.865 0.179 1.00 94.88 194 PHE A C 1
ATOM 1480 O O . PHE A 1 194 ? 4.412 19.010 -0.391 1.00 94.88 194 PHE A O 1
ATOM 1487 N N . ARG A 1 195 ? 2.703 20.463 -0.446 1.00 94.75 195 ARG A N 1
ATOM 1488 C CA . ARG A 1 195 ? 2.325 20.184 -1.846 1.00 94.75 195 ARG A CA 1
ATOM 1489 C C . ARG A 1 195 ? 3.398 20.626 -2.841 1.00 94.75 195 ARG A C 1
ATOM 1491 O O . ARG A 1 195 ? 3.601 19.950 -3.853 1.00 94.75 195 ARG A O 1
ATOM 1498 N N . ALA A 1 196 ? 4.068 21.746 -2.574 1.00 94.25 196 ALA A N 1
ATOM 1499 C CA . ALA A 1 196 ? 5.144 22.249 -3.422 1.00 94.25 196 ALA A CA 1
ATOM 1500 C C . ALA A 1 196 ? 6.392 21.353 -3.355 1.00 94.25 196 ALA A C 1
ATOM 1502 O O . ALA A 1 196 ? 6.986 21.049 -4.391 1.00 94.25 196 ALA A O 1
ATOM 1503 N N . ALA A 1 197 ? 6.757 20.895 -2.156 1.00 93.31 197 ALA A N 1
ATOM 1504 C CA . ALA A 1 197 ? 7.936 20.069 -1.922 1.00 93.31 197 ALA A CA 1
ATOM 1505 C C . ALA A 1 197 ? 7.788 18.641 -2.471 1.00 93.31 197 ALA A C 1
ATOM 1507 O O . ALA A 1 197 ? 8.754 18.077 -2.988 1.00 93.31 197 ALA A O 1
ATOM 1508 N N . PHE A 1 198 ? 6.588 18.054 -2.392 1.00 93.12 198 PHE A N 1
ATOM 1509 C CA . PHE A 1 198 ? 6.377 16.637 -2.691 1.00 93.12 198 PHE A CA 1
ATOM 1510 C C . PHE A 1 198 ? 5.363 16.432 -3.829 1.00 93.12 198 PHE A C 1
ATOM 1512 O O . PHE A 1 198 ? 4.154 16.537 -3.617 1.00 93.12 198 PHE A O 1
ATOM 1519 N N . PRO A 1 199 ? 5.813 16.069 -5.050 1.00 91.44 199 PRO A N 1
ATOM 1520 C CA . PRO A 1 199 ? 4.932 15.898 -6.207 1.00 91.44 199 PRO A CA 1
ATOM 1521 C C . PRO A 1 199 ? 3.765 14.932 -5.983 1.00 91.44 199 PRO A C 1
ATOM 1523 O O . PRO A 1 199 ? 2.651 15.203 -6.426 1.00 91.44 199 PRO A O 1
ATOM 1526 N N . THR A 1 200 ? 4.002 13.835 -5.260 1.00 91.00 200 THR A N 1
ATOM 1527 C CA . THR A 1 200 ? 2.982 12.829 -4.936 1.00 91.00 200 THR A CA 1
ATOM 1528 C C . THR A 1 200 ? 1.891 13.352 -4.007 1.00 91.00 200 THR A C 1
ATOM 1530 O O . THR A 1 200 ? 0.823 12.759 -3.940 1.00 91.00 200 THR A O 1
ATOM 1533 N N . VAL A 1 201 ? 2.097 14.471 -3.314 1.00 94.75 201 VAL A N 1
ATOM 1534 C CA . VAL A 1 201 ? 1.097 15.060 -2.414 1.00 94.75 201 VAL A CA 1
ATOM 1535 C C . VAL A 1 201 ? 0.082 15.913 -3.176 1.00 94.75 201 VAL A C 1
ATOM 1537 O O . VAL A 1 201 ? -1.044 16.077 -2.715 1.00 94.75 201 VAL A O 1
ATOM 1540 N N . ARG A 1 202 ? 0.415 16.411 -4.376 1.00 93.56 202 ARG A N 1
ATOM 1541 C CA . ARG A 1 202 ? -0.449 17.331 -5.145 1.00 93.56 202 ARG A CA 1
ATOM 1542 C C . ARG A 1 202 ? -1.866 16.801 -5.375 1.00 93.56 202 ARG A C 1
ATOM 1544 O O . ARG A 1 202 ? -2.793 17.599 -5.394 1.00 93.56 202 ARG A O 1
ATOM 1551 N N . ALA A 1 203 ? -2.026 15.484 -5.494 1.00 96.12 203 ALA A N 1
ATOM 1552 C CA . ALA A 1 203 ? -3.313 14.825 -5.701 1.00 96.12 203 ALA A CA 1
ATOM 1553 C C . ALA A 1 203 ? -3.792 13.994 -4.489 1.00 96.12 203 ALA A C 1
ATOM 1555 O O . ALA A 1 203 ? -4.672 13.144 -4.625 1.00 96.12 203 ALA A O 1
ATOM 1556 N N . ALA A 1 204 ? -3.212 14.238 -3.309 1.00 97.19 204 ALA A N 1
ATOM 1557 C CA . ALA A 1 204 ? -3.537 13.561 -2.059 1.00 97.19 204 ALA A CA 1
ATOM 1558 C C . ALA A 1 204 ? -4.452 14.408 -1.164 1.00 97.19 204 ALA A C 1
ATOM 1560 O O . ALA A 1 204 ? -4.328 15.641 -1.115 1.00 97.19 204 ALA A O 1
ATOM 1561 N N . THR A 1 205 ? -5.282 13.735 -0.365 1.00 97.94 205 THR A N 1
ATOM 1562 C CA . THR A 1 205 ? -5.769 14.319 0.891 1.00 97.94 205 THR A CA 1
ATOM 1563 C C . THR A 1 205 ? -4.601 14.390 1.873 1.00 97.94 205 THR A C 1
ATOM 1565 O O . THR A 1 205 ? -3.880 13.410 2.053 1.00 97.94 205 THR A O 1
ATOM 1568 N N . ILE A 1 206 ? -4.388 15.538 2.508 1.00 97.62 206 ILE A N 1
ATOM 1569 C CA . ILE A 1 206 ? -3.349 15.680 3.530 1.00 97.62 206 ILE A CA 1
ATOM 1570 C C . ILE A 1 206 ? -3.976 15.407 4.890 1.00 97.62 206 ILE A C 1
ATOM 1572 O O . ILE A 1 206 ? -5.037 15.945 5.193 1.00 97.62 206 ILE A O 1
ATOM 1576 N N . LEU A 1 207 ? -3.323 14.561 5.686 1.00 97.94 207 LEU A N 1
ATOM 1577 C CA . LEU A 1 207 ? -3.712 14.306 7.069 1.00 97.94 207 LEU A CA 1
ATOM 1578 C C . LEU A 1 207 ? -2.739 14.996 8.018 1.00 97.94 207 LEU A C 1
ATOM 1580 O O . LEU A 1 207 ? -1.525 14.835 7.878 1.00 97.94 207 LEU A O 1
ATOM 1584 N N . THR A 1 208 ? -3.261 15.731 8.995 1.00 97.00 208 THR A N 1
ATOM 1585 C CA . THR A 1 208 ? -2.449 16.278 10.093 1.00 97.00 208 THR A CA 1
ATOM 1586 C C . THR A 1 208 ? -2.059 15.169 11.083 1.00 97.00 208 THR A C 1
ATOM 1588 O O . THR A 1 208 ? -2.606 14.059 11.015 1.00 97.00 208 THR A O 1
ATOM 1591 N N . PRO A 1 209 ? -1.136 15.422 12.032 1.00 96.44 209 PRO A N 1
ATOM 1592 C CA . PRO A 1 209 ? -0.849 14.477 13.112 1.00 96.44 209 PRO A CA 1
ATOM 1593 C C . PRO A 1 209 ? -2.088 14.063 13.921 1.00 96.44 209 PRO A C 1
ATOM 1595 O O . PRO A 1 209 ? -2.177 12.938 14.409 1.00 96.44 209 PRO A O 1
ATOM 1598 N N . GLU A 1 210 ? -3.089 14.931 14.005 1.00 97.25 210 GLU A N 1
ATOM 1599 C CA . GLU A 1 210 ? -4.372 14.705 14.669 1.00 97.25 210 GLU A CA 1
ATOM 1600 C C . GLU A 1 210 ? -5.382 13.943 13.788 1.00 97.25 210 GLU A C 1
ATOM 1602 O O . GLU A 1 210 ? -6.502 13.695 14.222 1.00 97.25 210 GLU A O 1
ATOM 1607 N N . ALA A 1 211 ? -4.979 13.525 12.582 1.00 96.88 211 ALA A N 1
ATOM 1608 C CA . ALA A 1 211 ? -5.814 12.885 11.563 1.00 96.88 211 ALA A CA 1
ATOM 1609 C C . ALA A 1 211 ? -6.948 13.774 11.012 1.00 96.88 211 ALA A C 1
ATOM 1611 O O . ALA A 1 211 ? -7.937 13.267 10.470 1.00 96.88 211 ALA A O 1
ATOM 1612 N N . GLU A 1 212 ? -6.796 15.101 11.077 1.00 97.06 212 GLU A N 1
ATOM 1613 C CA . GLU A 1 212 ? -7.705 16.012 10.375 1.00 97.06 212 GLU A CA 1
ATOM 1614 C C . GLU A 1 212 ? -7.657 15.738 8.866 1.00 97.06 212 GLU A C 1
ATOM 1616 O O . GLU A 1 212 ? -6.614 15.385 8.321 1.00 97.06 212 GLU A O 1
ATOM 1621 N N . GLY A 1 213 ? -8.804 15.847 8.192 1.00 95.94 213 GLY A N 1
ATOM 1622 C CA . GLY A 1 213 ? -8.970 15.452 6.786 1.00 95.94 213 GLY A CA 1
ATOM 1623 C C . GLY A 1 213 ? -9.494 14.024 6.584 1.00 95.94 213 GLY A C 1
ATOM 1624 O O . GLY A 1 213 ? -9.990 13.709 5.500 1.00 95.94 213 GLY A O 1
ATOM 1625 N N . MET A 1 214 ? -9.493 13.176 7.623 1.00 97.88 214 MET A N 1
ATOM 1626 C CA . MET A 1 214 ? -9.982 11.792 7.528 1.00 97.88 214 MET A CA 1
ATOM 1627 C C . MET A 1 214 ? -11.455 11.697 7.113 1.00 97.88 214 MET A C 1
ATOM 1629 O O . MET A 1 214 ? -11.817 10.877 6.270 1.00 97.88 214 MET A O 1
ATOM 1633 N N . ALA A 1 215 ? -12.311 12.549 7.683 1.00 96.69 215 ALA A N 1
ATOM 1634 C CA . ALA A 1 215 ? -13.742 12.545 7.387 1.00 96.69 215 ALA A CA 1
ATOM 1635 C C . ALA A 1 215 ? -14.021 12.826 5.900 1.00 96.69 215 ALA A C 1
ATOM 1637 O O . ALA A 1 215 ? -14.772 12.084 5.270 1.00 96.69 215 ALA A O 1
ATOM 1638 N N . GLY A 1 216 ? -13.358 13.839 5.328 1.00 96.81 216 GLY A N 1
ATOM 1639 C CA . GLY A 1 216 ? -13.485 14.180 3.909 1.00 96.81 216 GLY A CA 1
ATOM 1640 C C . GLY A 1 216 ? -12.937 13.088 2.988 1.00 96.81 216 GLY A C 1
ATOM 1641 O O . GLY A 1 216 ? -13.563 12.768 1.981 1.00 96.81 216 GLY A O 1
ATOM 1642 N N . LEU A 1 217 ? -11.821 12.447 3.363 1.00 97.81 217 LEU A N 1
ATOM 1643 C CA . LEU A 1 217 ? -11.286 11.292 2.634 1.00 97.81 217 LEU A CA 1
ATOM 1644 C C . LEU A 1 217 ? -12.301 10.143 2.579 1.00 97.81 217 LEU A C 1
ATOM 1646 O O . LEU A 1 217 ? -12.573 9.594 1.513 1.00 97.81 217 LEU A O 1
ATOM 1650 N N . LEU A 1 218 ? -12.864 9.774 3.732 1.00 97.56 218 LEU A N 1
ATOM 1651 C CA . LEU A 1 218 ? -13.851 8.700 3.832 1.00 97.56 218 LEU A CA 1
ATOM 1652 C C . LEU A 1 218 ? -15.135 9.014 3.065 1.00 97.56 218 LEU A C 1
ATOM 1654 O O . LEU A 1 218 ? -15.743 8.108 2.495 1.00 97.56 218 LEU A O 1
ATOM 1658 N N . GLU A 1 219 ? -15.552 10.278 3.060 1.00 97.06 219 GLU A N 1
ATOM 1659 C CA . GLU A 1 219 ? -16.701 10.737 2.291 1.00 97.06 219 GLU A CA 1
ATOM 1660 C C . GLU A 1 219 ? -16.455 10.603 0.783 1.00 97.06 219 GLU A C 1
ATOM 1662 O O . GLU A 1 219 ? -17.259 9.960 0.113 1.00 97.06 219 GLU A O 1
ATOM 1667 N N . ALA A 1 220 ? -15.322 11.091 0.270 1.00 96.56 220 ALA A N 1
ATOM 1668 C CA . ALA A 1 220 ? -14.964 10.984 -1.148 1.00 96.56 220 ALA A CA 1
ATOM 1669 C C . ALA A 1 220 ? -14.862 9.526 -1.637 1.00 96.56 220 ALA A C 1
ATOM 1671 O O . ALA A 1 220 ? -15.227 9.213 -2.766 1.00 96.56 220 ALA A O 1
ATOM 1672 N N . VAL A 1 221 ? -14.408 8.604 -0.780 1.00 96.56 221 VAL A N 1
ATOM 1673 C CA . VAL A 1 221 ? -14.354 7.166 -1.107 1.00 96.56 221 VAL A CA 1
ATOM 1674 C C . VAL A 1 221 ? -15.754 6.549 -1.215 1.00 96.56 221 VAL A C 1
ATOM 1676 O O . VAL A 1 221 ? -15.971 5.639 -2.012 1.00 96.56 221 VAL A O 1
ATOM 1679 N N . ARG A 1 222 ? -16.710 7.008 -0.400 1.00 96.19 222 ARG A N 1
ATOM 1680 C CA . ARG A 1 222 ? -18.094 6.496 -0.387 1.00 96.19 222 ARG A CA 1
ATOM 1681 C C . ARG A 1 222 ? -18.964 7.121 -1.462 1.00 96.19 222 ARG A C 1
ATOM 1683 O O . ARG A 1 222 ? -19.913 6.485 -1.913 1.00 96.19 222 ARG A O 1
ATOM 1690 N N . ASP A 1 223 ? -18.657 8.361 -1.805 1.0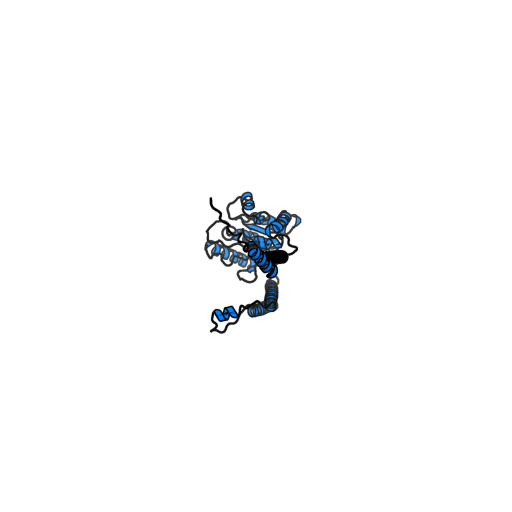0 96.88 223 ASP A N 1
ATOM 1691 C CA . ASP A 1 223 ? -19.395 9.199 -2.731 1.00 96.88 223 ASP A CA 1
ATOM 1692 C C . ASP A 1 223 ? -18.403 9.800 -3.740 1.00 96.88 223 ASP A C 1
ATOM 1694 O O . ASP A 1 223 ? -17.873 10.892 -3.513 1.00 96.88 223 ASP A O 1
ATOM 1698 N N . PRO A 1 224 ? -18.103 9.077 -4.840 1.00 93.62 224 PRO A N 1
ATOM 1699 C CA . PRO A 1 224 ? -17.097 9.495 -5.814 1.00 93.62 224 PRO A CA 1
ATOM 1700 C C . PRO A 1 224 ? -17.362 10.863 -6.455 1.00 93.62 224 PRO A C 1
ATOM 1702 O O . PRO A 1 224 ? -16.429 11.485 -6.953 1.00 93.62 224 PRO A O 1
ATOM 1705 N N . GLU A 1 225 ? -18.600 11.368 -6.431 1.00 95.69 225 GLU A N 1
ATOM 1706 C CA . GLU A 1 225 ? -18.919 12.716 -6.923 1.00 95.69 225 GLU A CA 1
ATOM 1707 C C . GLU A 1 225 ? -18.299 13.820 -6.051 1.00 95.69 225 GLU A C 1
ATOM 1709 O O . GLU A 1 225 ? -18.088 14.940 -6.517 1.00 95.69 225 GLU A O 1
ATOM 1714 N N . LYS A 1 226 ? -17.962 13.505 -4.794 1.00 96.06 226 LYS A N 1
ATOM 1715 C CA . LYS A 1 226 ? -17.278 14.411 -3.860 1.00 96.06 226 LYS A CA 1
ATOM 1716 C C . LYS A 1 226 ? -15.757 14.319 -3.933 1.00 96.06 226 LYS A C 1
ATOM 1718 O O . LYS A 1 226 ? -15.064 15.055 -3.231 1.00 96.06 226 LYS A O 1
ATOM 1723 N N . ASP A 1 227 ? -15.222 13.441 -4.776 1.00 97.31 227 ASP A N 1
ATOM 1724 C CA . ASP A 1 227 ? -13.787 13.301 -4.975 1.00 97.31 227 ASP A CA 1
ATOM 1725 C C . ASP A 1 227 ? -13.236 14.391 -5.902 1.00 97.31 227 ASP A C 1
ATOM 1727 O O . ASP A 1 227 ? -13.065 14.224 -7.111 1.00 97.31 227 ASP A O 1
ATOM 1731 N N . THR A 1 228 ? -12.905 15.531 -5.302 1.00 96.62 228 THR A N 1
ATOM 1732 C CA . THR A 1 228 ? -12.340 16.688 -6.007 1.00 96.62 228 THR A CA 1
ATOM 1733 C C . THR A 1 228 ? -10.918 16.457 -6.528 1.00 96.62 228 THR A C 1
ATOM 1735 O O . THR A 1 228 ? -10.420 17.259 -7.318 1.00 96.62 228 THR A O 1
ATOM 1738 N N . LEU A 1 229 ? -10.253 15.369 -6.122 1.00 97.38 229 LEU A N 1
ATOM 1739 C CA . LEU A 1 229 ? -8.859 15.077 -6.464 1.00 97.38 229 LEU A CA 1
ATOM 1740 C C . LEU A 1 229 ? -8.717 14.066 -7.610 1.00 97.38 229 LEU A C 1
ATOM 1742 O O . LEU A 1 229 ? -7.598 13.829 -8.063 1.00 97.38 229 LEU A O 1
ATOM 1746 N N . ALA A 1 230 ? -9.808 13.490 -8.121 1.00 97.50 230 ALA A N 1
ATOM 1747 C CA . ALA A 1 230 ? -9.763 12.473 -9.176 1.00 97.50 230 ALA A CA 1
ATOM 1748 C C . ALA A 1 230 ? -9.047 12.946 -10.457 1.00 97.50 230 ALA A C 1
ATOM 1750 O O . ALA A 1 230 ? -8.180 12.242 -10.987 1.00 97.50 230 ALA A O 1
ATOM 1751 N N . ALA A 1 231 ? -9.346 14.164 -10.920 1.00 97.00 231 ALA A N 1
ATOM 1752 C CA . ALA A 1 231 ? -8.684 14.753 -12.086 1.00 97.00 231 ALA A CA 1
ATOM 1753 C C . ALA A 1 231 ? -7.182 14.964 -11.834 1.00 97.00 231 ALA A C 1
ATOM 1755 O O . ALA A 1 231 ? -6.349 14.527 -12.629 1.00 97.00 231 ALA A O 1
ATOM 1756 N N . ALA A 1 232 ? -6.830 15.525 -10.672 1.00 97.06 232 ALA A N 1
ATOM 1757 C CA . ALA A 1 232 ? -5.440 15.728 -10.276 1.00 97.06 232 ALA A CA 1
ATOM 1758 C C . ALA A 1 232 ? -4.664 14.402 -10.184 1.00 97.06 232 ALA A C 1
ATOM 1760 O O . ALA A 1 232 ? -3.500 14.347 -10.577 1.00 97.06 232 ALA A O 1
ATOM 1761 N N . ARG A 1 233 ? -5.292 13.312 -9.710 1.00 97.44 233 ARG A N 1
ATOM 1762 C CA . ARG A 1 233 ? -4.662 11.979 -9.670 1.00 97.44 233 ARG A CA 1
ATOM 1763 C C . ARG A 1 233 ? -4.407 11.432 -11.070 1.00 97.44 233 ARG A C 1
ATOM 1765 O O . ARG A 1 233 ? -3.331 10.885 -11.305 1.00 97.44 233 ARG A O 1
ATOM 1772 N N . SER A 1 234 ? -5.342 11.635 -11.995 1.00 95.94 234 SER A N 1
ATOM 1773 C CA . SER A 1 234 ? -5.205 11.195 -13.391 1.00 95.94 234 SER A CA 1
ATOM 1774 C C . SER A 1 234 ? -4.057 11.921 -14.102 1.00 95.94 234 SER A C 1
ATOM 1776 O O . SER A 1 234 ? -3.208 11.303 -14.746 1.00 95.94 234 SER A O 1
ATOM 1778 N N . GLU A 1 235 ? -3.962 13.239 -13.921 1.00 96.19 235 GLU A N 1
ATOM 1779 C CA . GLU A 1 235 ? -2.859 14.046 -14.454 1.00 96.19 235 GLU A CA 1
ATOM 1780 C C . GLU A 1 235 ? -1.515 13.652 -13.834 1.00 96.19 235 GLU A C 1
ATOM 1782 O O . GLU A 1 235 ? -0.517 13.462 -14.538 1.00 96.19 235 GLU A O 1
ATOM 1787 N N . LEU A 1 236 ? -1.488 13.475 -12.510 1.00 95.88 236 LEU A N 1
ATOM 1788 C CA . LEU A 1 236 ? -0.282 13.093 -11.788 1.00 95.88 236 LEU A CA 1
ATOM 1789 C C . LEU A 1 236 ? 0.208 11.697 -12.193 1.00 95.88 236 LEU A C 1
ATOM 1791 O O . LEU A 1 236 ? 1.417 11.495 -12.308 1.00 95.88 236 LEU A O 1
ATOM 1795 N N . LYS A 1 237 ? -0.699 10.749 -12.466 1.00 95.31 237 LYS A N 1
ATOM 1796 C CA . LYS A 1 237 ? -0.355 9.414 -12.976 1.00 95.31 237 LYS A CA 1
ATOM 1797 C C . LYS A 1 237 ? 0.424 9.520 -14.277 1.00 95.31 237 LYS A C 1
ATOM 1799 O O . LYS A 1 237 ? 1.492 8.926 -14.397 1.00 95.31 237 LYS A O 1
ATOM 1804 N N . VAL A 1 238 ? -0.079 10.301 -15.232 1.00 94.69 238 VAL A N 1
ATOM 1805 C CA . VAL A 1 238 ? 0.596 10.503 -16.521 1.00 94.69 238 VAL A CA 1
ATOM 1806 C C . VAL A 1 238 ? 1.935 11.209 -16.323 1.00 94.69 238 VAL A C 1
ATOM 1808 O O . VAL A 1 238 ? 2.920 10.827 -16.950 1.00 94.69 238 VAL A O 1
ATOM 1811 N N . HIS A 1 239 ? 2.000 12.195 -15.427 1.00 93.69 239 HIS A N 1
ATOM 1812 C CA . HIS A 1 239 ? 3.240 12.908 -15.131 1.00 93.69 239 HIS A CA 1
ATOM 1813 C C . HIS A 1 239 ? 4.330 11.996 -14.543 1.00 93.69 239 HIS A C 1
ATOM 1815 O O . HIS A 1 239 ? 5.485 12.094 -14.952 1.00 93.69 239 HIS A O 1
ATOM 1821 N N . LEU A 1 240 ? 3.977 11.112 -13.602 1.00 92.56 240 LEU A N 1
ATOM 1822 C CA . LEU A 1 240 ? 4.943 10.269 -12.889 1.00 92.56 240 LEU A CA 1
ATOM 1823 C C . LEU A 1 240 ? 5.243 8.943 -13.600 1.00 92.56 240 LEU A C 1
ATOM 1825 O O . LEU A 1 240 ? 6.393 8.513 -13.629 1.00 92.56 240 LEU A O 1
ATOM 1829 N N . LEU A 1 241 ? 4.225 8.282 -14.156 1.00 91.81 241 LEU A N 1
ATOM 1830 C CA . LEU A 1 241 ? 4.328 6.925 -14.716 1.00 91.81 241 LEU A CA 1
ATOM 1831 C C . LEU A 1 241 ? 4.316 6.918 -16.256 1.00 91.81 241 LEU A C 1
ATOM 1833 O O . LEU A 1 241 ? 4.640 5.911 -16.897 1.00 91.81 241 LEU A O 1
ATOM 1837 N N . GLY A 1 242 ? 3.962 8.045 -16.874 1.00 92.56 242 GLY A N 1
ATOM 1838 C CA . GLY A 1 242 ? 3.702 8.135 -18.304 1.00 92.56 242 GLY A CA 1
ATOM 1839 C C . GLY A 1 242 ? 2.372 7.483 -18.708 1.00 92.56 242 GLY A C 1
ATOM 1840 O O . GLY A 1 242 ? 1.599 7.030 -17.863 1.00 92.56 242 GLY A O 1
ATOM 1841 N N . PRO A 1 243 ? 2.086 7.417 -20.019 1.00 92.06 243 PRO A N 1
ATOM 1842 C CA . PRO A 1 243 ? 0.884 6.766 -20.525 1.00 92.06 243 PRO A CA 1
ATOM 1843 C C . PRO A 1 243 ? 0.859 5.270 -20.195 1.00 92.06 243 PRO A C 1
ATOM 1845 O O . PRO A 1 243 ? 1.887 4.582 -20.242 1.00 92.06 243 PRO A O 1
ATOM 1848 N N . SER A 1 244 ? -0.340 4.771 -19.894 1.00 88.44 244 SER A N 1
ATOM 1849 C CA . SER A 1 244 ? -0.583 3.351 -19.624 1.00 88.44 244 SER A CA 1
ATOM 1850 C C . SER A 1 244 ? -0.580 2.492 -20.889 1.00 88.44 244 SER A C 1
ATOM 1852 O O . SER A 1 244 ? -0.275 1.307 -20.795 1.00 88.44 244 SER A O 1
ATOM 1854 N N . ASP A 1 245 ? -0.881 3.082 -22.050 1.00 91.31 245 ASP A N 1
ATOM 1855 C CA . ASP A 1 245 ? -0.937 2.384 -23.334 1.00 91.31 245 ASP A CA 1
ATOM 1856 C C . ASP A 1 245 ? -0.079 3.100 -24.405 1.00 91.31 245 ASP A C 1
ATOM 1858 O O . ASP A 1 245 ? -0.232 4.311 -24.594 1.00 91.31 245 ASP A O 1
ATOM 1862 N N . PRO A 1 246 ? 0.847 2.394 -25.084 1.00 93.38 246 PRO A N 1
ATOM 1863 C CA . PRO A 1 246 ? 1.304 1.049 -24.742 1.00 93.38 246 PRO A CA 1
ATOM 1864 C C . PRO A 1 246 ? 2.028 1.023 -23.377 1.00 93.38 246 PRO A C 1
ATOM 1866 O O . PRO A 1 246 ? 2.642 2.027 -22.983 1.00 93.38 246 PRO A O 1
ATOM 1869 N N . PRO A 1 247 ? 1.999 -0.114 -22.650 1.00 91.81 247 PRO A N 1
ATOM 1870 C CA . PRO A 1 247 ? 2.644 -0.242 -21.346 1.00 91.81 247 PRO A CA 1
ATOM 1871 C C . PRO A 1 247 ? 4.118 0.170 -21.368 1.00 91.81 247 PRO A C 1
ATOM 1873 O O . PRO A 1 247 ? 4.806 0.024 -22.381 1.00 91.81 247 PRO A O 1
ATOM 1876 N N . SER A 1 248 ? 4.633 0.643 -20.232 1.00 91.25 248 SER A N 1
ATOM 1877 C CA . SER A 1 248 ? 6.019 1.122 -20.109 1.00 91.25 248 SER A CA 1
ATOM 1878 C C . SER A 1 248 ? 7.054 0.103 -20.599 1.00 91.25 248 SER A C 1
ATOM 1880 O O . SER A 1 248 ? 7.987 0.485 -21.298 1.00 91.25 248 SER A O 1
ATOM 1882 N N . LEU A 1 249 ? 6.851 -1.190 -20.322 1.00 91.12 249 LEU A N 1
ATOM 1883 C CA . LEU A 1 249 ? 7.708 -2.274 -20.817 1.00 91.12 249 LEU A CA 1
ATOM 1884 C C . LEU A 1 249 ? 7.713 -2.374 -22.347 1.00 91.12 249 LEU A C 1
ATOM 1886 O O . LEU A 1 249 ? 8.767 -2.557 -22.948 1.00 91.12 249 LEU A O 1
ATOM 1890 N N . VAL A 1 250 ? 6.556 -2.208 -22.993 1.00 94.38 250 VAL A N 1
ATOM 1891 C CA . VAL A 1 250 ? 6.455 -2.209 -24.460 1.00 94.38 250 VAL A CA 1
ATOM 1892 C C . VAL A 1 250 ? 7.184 -0.995 -25.033 1.00 94.38 250 VAL A C 1
ATOM 1894 O O . VAL A 1 250 ? 7.995 -1.151 -25.943 1.00 94.38 250 VAL A O 1
ATOM 1897 N N . ARG A 1 251 ? 6.971 0.196 -24.456 1.00 94.06 251 ARG A N 1
ATOM 1898 C CA . ARG A 1 251 ? 7.667 1.430 -24.866 1.00 94.06 251 ARG A CA 1
ATOM 1899 C C . ARG A 1 251 ? 9.181 1.319 -24.697 1.00 94.06 251 ARG A C 1
ATOM 1901 O O . ARG A 1 251 ? 9.929 1.725 -25.582 1.00 94.06 251 ARG A O 1
ATOM 1908 N N . PHE A 1 252 ? 9.632 0.741 -23.588 1.00 95.50 252 PHE A N 1
ATOM 1909 C CA . PHE A 1 252 ? 11.048 0.511 -23.315 1.00 95.50 252 PHE A CA 1
ATOM 1910 C C . PHE A 1 252 ? 11.673 -0.474 -24.310 1.00 95.50 252 PHE A C 1
ATOM 1912 O O . PHE A 1 252 ? 12.738 -0.198 -24.864 1.00 95.50 252 PHE A O 1
ATOM 1919 N N . ASN A 1 253 ? 10.993 -1.587 -24.599 1.00 96.25 253 ASN A N 1
ATOM 1920 C CA . ASN A 1 253 ? 11.456 -2.564 -25.585 1.00 96.25 253 ASN A CA 1
ATOM 1921 C C . ASN A 1 253 ? 11.542 -1.951 -26.989 1.00 96.25 253 ASN A C 1
ATOM 1923 O O . ASN A 1 253 ? 12.547 -2.125 -27.672 1.00 96.25 253 ASN A O 1
ATOM 1927 N N . GLN A 1 254 ? 10.535 -1.172 -27.395 1.00 96.62 254 GLN A N 1
ATOM 1928 C CA . GLN A 1 254 ? 10.541 -0.446 -28.669 1.00 96.62 254 GLN A CA 1
ATOM 1929 C C . GLN A 1 254 ? 11.698 0.558 -28.751 1.00 96.62 254 GLN A C 1
ATOM 1931 O O . GLN A 1 254 ? 12.398 0.608 -29.759 1.00 96.62 254 GLN A O 1
ATOM 1936 N N . ALA A 1 255 ? 11.935 1.331 -27.687 1.00 96.81 255 ALA A N 1
ATOM 1937 C CA . ALA A 1 255 ? 13.042 2.283 -27.630 1.00 96.81 255 ALA A CA 1
ATOM 1938 C C . ALA A 1 255 ? 14.410 1.585 -27.702 1.00 96.81 255 ALA A C 1
ATOM 1940 O O . ALA A 1 255 ? 15.321 2.077 -28.368 1.00 96.81 255 ALA A O 1
ATOM 1941 N N . THR A 1 256 ? 14.539 0.426 -27.052 1.00 97.94 256 THR A N 1
ATOM 1942 C CA . THR A 1 256 ? 15.756 -0.394 -27.081 1.00 97.94 256 THR A CA 1
ATOM 1943 C C . THR A 1 256 ? 16.011 -0.938 -28.484 1.00 97.94 256 THR A C 1
ATOM 1945 O O . THR A 1 256 ? 17.116 -0.783 -28.998 1.00 97.94 256 THR A O 1
ATOM 1948 N N . GLN A 1 257 ? 14.984 -1.486 -29.142 1.00 97.81 257 GLN A N 1
ATOM 1949 C CA . GLN A 1 257 ? 15.090 -1.965 -30.522 1.00 97.81 257 GLN A CA 1
ATOM 1950 C C . GLN A 1 257 ? 15.489 -0.835 -31.478 1.00 97.81 257 GLN A C 1
ATOM 1952 O O . GLN A 1 257 ? 16.454 -0.972 -32.222 1.00 97.81 257 GLN A O 1
ATOM 1957 N N . ALA A 1 258 ? 14.837 0.327 -31.380 1.00 97.88 258 ALA A N 1
ATOM 1958 C CA . ALA A 1 258 ? 15.163 1.484 -32.211 1.00 97.88 258 ALA A CA 1
ATOM 1959 C C . ALA A 1 258 ? 16.606 1.987 -32.002 1.00 97.88 258 ALA A C 1
ATOM 1961 O O . ALA A 1 258 ? 17.226 2.527 -32.922 1.00 97.88 258 ALA A O 1
ATOM 1962 N N . LEU A 1 259 ? 17.157 1.838 -30.792 1.00 97.94 259 LEU A N 1
ATOM 1963 C CA . LEU A 1 259 ? 18.554 2.166 -30.513 1.00 97.94 259 LEU A CA 1
ATOM 1964 C C . LEU A 1 259 ? 19.514 1.152 -31.152 1.00 97.94 259 LEU A C 1
ATOM 1966 O O . LEU A 1 259 ? 20.537 1.565 -31.703 1.00 97.94 259 LEU A O 1
ATOM 1970 N N . CYS A 1 260 ? 19.185 -0.142 -31.105 1.00 97.56 260 CYS A N 1
ATOM 1971 C CA . CYS A 1 260 ? 19.934 -1.194 -31.795 1.00 97.56 260 CYS A CA 1
ATOM 1972 C C . CYS A 1 260 ? 19.960 -0.954 -33.308 1.00 97.56 260 CYS A C 1
ATOM 1974 O O . CYS A 1 260 ? 21.046 -0.911 -33.884 1.00 97.56 260 CYS A O 1
ATOM 1976 N N . ASP A 1 261 ? 18.806 -0.670 -33.914 1.00 97.75 261 ASP A N 1
ATOM 1977 C CA . ASP A 1 261 ? 18.691 -0.414 -35.353 1.00 97.75 261 ASP A CA 1
ATOM 1978 C C . ASP A 1 261 ? 19.589 0.767 -35.774 1.00 97.75 261 ASP A C 1
ATOM 1980 O O . ASP A 1 261 ? 20.396 0.663 -36.699 1.00 97.75 261 ASP A O 1
ATOM 1984 N N . LYS A 1 262 ? 19.562 1.873 -35.015 1.00 97.00 262 LYS A N 1
ATOM 1985 C CA . LYS A 1 262 ? 20.450 3.030 -35.248 1.00 97.00 262 LYS A CA 1
ATOM 1986 C C . LYS A 1 262 ? 21.935 2.688 -35.114 1.00 97.00 262 LYS A C 1
ATOM 1988 O O . LYS A 1 262 ? 22.771 3.267 -35.818 1.00 97.00 262 LYS A O 1
ATOM 1993 N N . ALA A 1 263 ? 22.288 1.810 -34.177 1.00 96.94 263 ALA A N 1
ATOM 1994 C CA . ALA A 1 263 ? 23.665 1.371 -33.990 1.00 96.94 263 ALA A CA 1
ATOM 1995 C C . ALA A 1 263 ? 24.135 0.508 -35.169 1.00 96.94 263 ALA A C 1
ATOM 1997 O O . ALA A 1 263 ? 25.251 0.706 -35.655 1.00 96.94 263 ALA A O 1
ATOM 1998 N N . ASP A 1 264 ? 23.281 -0.385 -35.662 1.00 97.00 264 ASP A N 1
ATOM 1999 C CA . ASP A 1 264 ? 23.564 -1.245 -36.809 1.00 97.00 264 ASP A CA 1
ATOM 2000 C C . ASP A 1 264 ? 23.702 -0.426 -38.097 1.00 97.00 264 ASP A C 1
ATOM 2002 O O . ASP A 1 264 ? 24.696 -0.569 -38.812 1.00 97.00 264 ASP A O 1
ATOM 2006 N N . GLU A 1 265 ? 22.808 0.538 -38.331 1.00 95.94 265 GLU A N 1
ATOM 2007 C CA . GLU A 1 265 ? 22.937 1.493 -39.435 1.00 95.94 265 GLU A CA 1
ATOM 2008 C C . GLU A 1 265 ? 24.253 2.284 -39.371 1.00 95.94 265 GLU A C 1
ATOM 2010 O O . GLU A 1 265 ? 24.906 2.527 -40.390 1.00 95.94 265 GLU A O 1
ATOM 2015 N N . ARG A 1 266 ? 24.671 2.710 -38.170 1.00 94.69 266 ARG A N 1
ATOM 2016 C CA . ARG A 1 266 ? 25.949 3.410 -37.988 1.00 94.69 266 ARG A CA 1
ATOM 2017 C C . ARG A 1 266 ? 27.127 2.499 -38.320 1.00 94.69 266 ARG A C 1
ATOM 2019 O O . ARG A 1 266 ? 28.046 2.967 -38.990 1.00 94.69 266 ARG A O 1
ATOM 2026 N N . ARG A 1 267 ? 27.116 1.238 -37.873 1.00 94.00 267 ARG A N 1
ATOM 2027 C CA . ARG A 1 267 ? 28.175 0.270 -38.204 1.00 94.00 267 ARG A CA 1
ATOM 2028 C C . ARG A 1 267 ? 28.239 0.015 -39.705 1.00 94.00 267 ARG A C 1
ATOM 2030 O O . ARG A 1 267 ? 29.336 0.047 -40.249 1.00 94.00 267 ARG A O 1
ATOM 2037 N N . ALA A 1 268 ? 27.094 -0.146 -40.369 1.00 93.38 268 ALA A N 1
ATOM 2038 C CA . ALA A 1 268 ? 27.029 -0.313 -41.819 1.00 93.38 268 ALA A CA 1
ATOM 2039 C C . ALA A 1 268 ? 27.655 0.886 -42.551 1.00 93.38 268 ALA A C 1
ATOM 2041 O O . ALA A 1 268 ? 28.556 0.700 -43.362 1.00 93.38 268 ALA A O 1
ATOM 2042 N N . ARG A 1 269 ? 27.284 2.124 -42.183 1.00 91.94 269 ARG A N 1
ATOM 2043 C CA . ARG A 1 269 ? 27.889 3.343 -42.759 1.00 91.94 269 ARG A CA 1
ATOM 2044 C C . ARG A 1 269 ? 29.398 3.434 -42.523 1.00 91.94 269 ARG A C 1
ATOM 2046 O O . ARG A 1 269 ? 30.123 3.892 -43.400 1.00 91.94 269 ARG A O 1
ATOM 2053 N N . MET A 1 270 ? 29.872 3.048 -41.337 1.00 88.75 270 MET A N 1
ATOM 2054 C CA . MET A 1 270 ? 31.307 3.044 -41.032 1.00 88.75 270 MET A CA 1
ATOM 2055 C C . MET A 1 270 ? 32.053 1.986 -41.847 1.00 88.75 270 MET A C 1
ATOM 2057 O O . MET A 1 270 ? 33.123 2.288 -42.360 1.00 88.75 270 MET A O 1
ATOM 2061 N N . ALA A 1 271 ? 31.482 0.791 -42.006 1.00 86.06 271 ALA A N 1
ATOM 2062 C CA . ALA A 1 271 ? 32.060 -0.266 -42.827 1.00 86.06 271 ALA A CA 1
ATOM 2063 C C . ALA A 1 271 ? 32.168 0.151 -44.302 1.00 86.06 271 ALA A C 1
ATOM 2065 O O . ALA A 1 271 ? 33.219 -0.062 -44.892 1.00 86.06 271 ALA A O 1
ATOM 2066 N N . THR A 1 272 ? 31.144 0.811 -44.862 1.00 82.31 272 THR A N 1
ATOM 2067 C CA . THR A 1 272 ? 31.195 1.350 -46.235 1.00 82.31 272 THR A CA 1
ATOM 2068 C C . THR A 1 272 ? 32.281 2.416 -46.400 1.00 82.31 272 THR A C 1
ATOM 2070 O O . THR A 1 272 ? 33.041 2.373 -47.355 1.00 82.31 272 THR A O 1
ATOM 2073 N N . ARG A 1 273 ? 32.431 3.344 -45.443 1.00 77.38 273 ARG A N 1
ATOM 2074 C CA . ARG A 1 273 ? 33.526 4.334 -45.510 1.00 77.38 273 ARG A CA 1
ATOM 2075 C C . ARG A 1 273 ? 34.905 3.689 -45.434 1.00 77.38 273 ARG A C 1
ATOM 2077 O O . ARG A 1 273 ? 35.785 4.055 -46.194 1.00 77.38 273 ARG A O 1
ATOM 2084 N N . LEU A 1 274 ? 35.080 2.719 -44.537 1.00 73.25 274 LEU A N 1
ATOM 2085 C CA . LEU A 1 274 ? 36.330 1.968 -44.419 1.00 73.25 274 LEU A CA 1
ATOM 2086 C C . LEU A 1 274 ? 36.640 1.164 -45.689 1.00 73.25 274 LEU A C 1
ATOM 2088 O O . LEU A 1 274 ? 37.809 1.015 -46.018 1.00 73.25 274 LEU A O 1
ATOM 2092 N N . SER A 1 275 ? 35.631 0.653 -46.404 1.00 70.19 275 SER A N 1
ATOM 2093 C CA . SER A 1 275 ? 35.853 -0.014 -47.692 1.00 70.19 275 SER A CA 1
ATOM 2094 C C . SER A 1 275 ? 36.172 0.958 -48.828 1.00 70.19 275 SER A C 1
ATOM 2096 O O . SER A 1 275 ? 36.944 0.590 -49.703 1.00 70.19 275 SER A O 1
ATOM 2098 N N . ASP A 1 276 ? 35.620 2.174 -48.803 1.00 64.38 276 ASP A N 1
ATOM 2099 C CA . ASP A 1 276 ? 35.873 3.205 -49.822 1.00 64.38 276 ASP A CA 1
ATOM 2100 C C . ASP A 1 276 ? 37.231 3.917 -49.621 1.00 64.38 276 ASP A C 1
ATOM 2102 O O . ASP A 1 276 ? 37.807 4.433 -50.573 1.00 64.38 276 ASP A O 1
ATOM 2106 N N . GLU A 1 277 ? 37.764 3.941 -48.392 1.00 61.41 277 GLU A N 1
ATOM 2107 C CA . GLU A 1 277 ? 39.069 4.541 -48.056 1.00 61.41 277 GLU A CA 1
ATOM 2108 C C . GLU A 1 277 ? 40.265 3.583 -48.228 1.00 61.41 277 GLU A C 1
ATOM 2110 O O . GLU A 1 277 ? 41.412 4.028 -48.171 1.00 61.41 277 GLU A O 1
ATOM 2115 N N . ILE A 1 278 ? 40.039 2.279 -48.438 1.00 59.31 278 ILE A N 1
ATOM 2116 C CA . ILE A 1 278 ? 41.106 1.317 -48.752 1.00 59.31 278 ILE A CA 1
ATOM 2117 C C . ILE A 1 278 ? 41.187 1.202 -50.281 1.00 59.31 278 ILE A C 1
ATOM 2119 O O . ILE A 1 278 ? 40.286 0.602 -50.870 1.00 59.31 278 ILE A O 1
ATOM 2123 N N . PRO A 1 279 ? 42.245 1.720 -50.942 1.00 55.69 279 PRO A N 1
ATOM 2124 C CA . PRO A 1 279 ? 42.395 1.583 -52.387 1.00 55.69 279 PRO A CA 1
ATOM 2125 C C . PRO A 1 279 ? 42.354 0.106 -52.758 1.00 55.69 279 PRO A C 1
ATOM 2127 O O . PRO A 1 279 ? 42.987 -0.729 -52.095 1.00 55.69 279 PRO A O 1
ATOM 2130 N N . SER A 1 280 ? 41.630 -0.242 -53.819 1.00 60.31 280 SER A N 1
ATOM 2131 C CA . SER A 1 280 ? 41.684 -1.611 -54.316 1.00 60.31 280 SER A CA 1
ATOM 2132 C C . SER A 1 280 ? 43.137 -1.954 -54.682 1.00 60.31 280 SER A C 1
ATOM 2134 O O . SER A 1 280 ? 43.902 -1.099 -55.126 1.00 60.31 280 SER A O 1
ATOM 2136 N N . GLN A 1 281 ? 43.552 -3.219 -54.530 1.00 56.47 281 GLN A N 1
ATOM 2137 C CA . GLN A 1 281 ? 44.915 -3.644 -54.902 1.00 56.47 281 GLN A CA 1
ATOM 21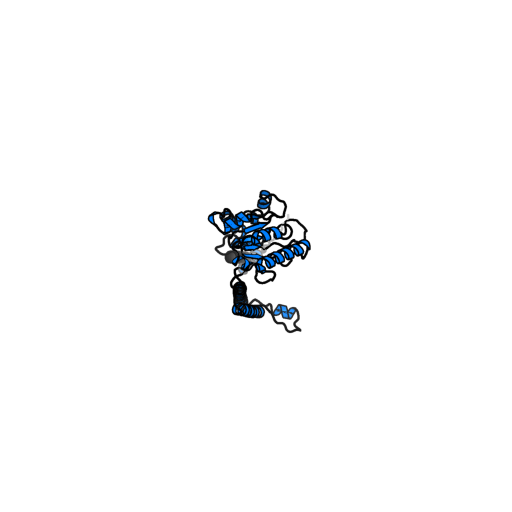38 C C . GLN A 1 281 ? 45.285 -3.327 -56.366 1.00 56.47 281 GLN A C 1
ATOM 2140 O O . GLN A 1 281 ? 46.464 -3.371 -56.702 1.00 56.47 281 GLN A O 1
ATOM 2145 N N . ARG A 1 282 ? 44.300 -3.033 -57.230 1.00 55.19 282 ARG A N 1
ATOM 2146 C CA . ARG A 1 282 ? 44.527 -2.532 -58.591 1.00 55.19 282 ARG A CA 1
ATOM 2147 C C . ARG A 1 282 ? 44.890 -1.051 -58.602 1.00 55.19 282 ARG A C 1
ATOM 2149 O O . ARG A 1 282 ? 45.928 -0.720 -59.144 1.00 55.19 282 ARG A O 1
ATOM 2156 N N . GLU A 1 283 ? 44.129 -0.199 -57.923 1.00 57.28 283 GLU A N 1
ATOM 2157 C CA . GLU A 1 283 ? 44.411 1.246 -57.857 1.00 57.28 283 GLU A CA 1
ATOM 2158 C C . GLU A 1 283 ? 45.728 1.547 -57.130 1.00 57.28 283 GLU A C 1
ATOM 2160 O O . GLU A 1 283 ? 46.468 2.436 -57.533 1.00 57.28 283 GLU A O 1
ATOM 2165 N N . ALA A 1 284 ? 46.076 0.764 -56.102 1.00 58.56 284 ALA A N 1
ATOM 2166 C CA . ALA A 1 284 ? 47.379 0.871 -55.442 1.00 58.56 284 ALA A CA 1
ATOM 2167 C C . ALA A 1 284 ? 48.550 0.425 -56.340 1.00 58.56 284 ALA A C 1
ATOM 2169 O O . ALA A 1 284 ? 49.677 0.873 -56.138 1.00 58.56 284 ALA A O 1
ATOM 2170 N N . ARG A 1 285 ? 48.299 -0.465 -57.311 1.00 56.88 285 ARG A N 1
ATOM 2171 C CA . ARG A 1 285 ? 49.289 -0.894 -58.311 1.00 56.88 285 ARG A CA 1
ATOM 2172 C C . ARG A 1 285 ? 49.448 0.147 -59.411 1.00 56.88 285 ARG A C 1
ATOM 2174 O O . ARG A 1 285 ? 50.576 0.503 -59.714 1.00 56.88 285 ARG A O 1
ATOM 2181 N N . ASP A 1 286 ? 48.337 0.659 -59.928 1.00 58.69 286 ASP A N 1
ATOM 2182 C CA . ASP A 1 286 ? 48.329 1.676 -60.981 1.00 58.69 286 ASP A CA 1
ATOM 2183 C C . ASP A 1 286 ? 48.976 2.984 -60.477 1.00 58.69 286 ASP A C 1
ATOM 2185 O O . ASP A 1 286 ? 49.814 3.561 -61.162 1.00 58.69 286 ASP A O 1
ATOM 2189 N N . ALA A 1 287 ? 48.703 3.390 -59.229 1.00 59.41 287 ALA A N 1
ATOM 2190 C CA . ALA A 1 287 ? 49.355 4.547 -58.603 1.00 59.41 287 ALA A CA 1
ATOM 2191 C C . ALA A 1 287 ? 50.860 4.334 -58.329 1.00 59.41 287 ALA A C 1
ATOM 2193 O O . ALA A 1 287 ? 51.638 5.288 -58.349 1.00 59.41 287 ALA A O 1
ATOM 2194 N N . ALA A 1 288 ? 51.288 3.092 -58.069 1.00 59.31 288 ALA A N 1
ATOM 2195 C CA . ALA A 1 288 ? 52.704 2.761 -57.913 1.00 59.31 288 ALA A CA 1
ATOM 2196 C C . ALA A 1 288 ? 53.441 2.750 -59.265 1.00 59.31 288 ALA A C 1
ATOM 2198 O O . ALA A 1 288 ? 54.566 3.238 -59.338 1.00 59.31 288 ALA A O 1
ATOM 2199 N N . GLU A 1 289 ? 52.798 2.258 -60.330 1.00 58.19 289 GLU A N 1
ATOM 2200 C CA . GLU A 1 289 ? 53.331 2.308 -61.698 1.00 58.19 289 GLU A CA 1
ATOM 2201 C C . GLU A 1 289 ? 53.431 3.758 -62.217 1.00 58.19 289 GLU A C 1
ATOM 2203 O O . GLU A 1 289 ? 54.447 4.115 -62.813 1.00 58.19 289 GLU A O 1
ATOM 2208 N N . GLU A 1 290 ? 52.450 4.627 -61.931 1.00 57.72 290 GLU A N 1
ATOM 2209 C CA . GLU A 1 290 ? 52.520 6.063 -62.266 1.00 57.72 290 GLU A CA 1
ATOM 2210 C C . GLU A 1 290 ? 53.662 6.792 -61.531 1.00 57.72 290 GLU A C 1
ATOM 2212 O O . GLU A 1 290 ? 54.398 7.559 -62.155 1.00 57.72 290 GLU A O 1
ATOM 2217 N N . MET A 1 291 ? 53.884 6.515 -60.238 1.00 58.50 291 MET A N 1
ATOM 2218 C CA . MET A 1 291 ? 55.014 7.091 -59.489 1.00 58.50 291 MET A CA 1
ATOM 2219 C C . MET A 1 291 ? 56.384 6.584 -59.969 1.00 58.50 291 MET A C 1
ATOM 2221 O O . MET A 1 291 ? 57.358 7.342 -59.957 1.00 58.50 291 MET A O 1
ATOM 2225 N N . GLU A 1 292 ? 56.495 5.321 -60.398 1.00 57.31 292 GLU A N 1
ATOM 2226 C CA . GLU A 1 292 ? 57.737 4.798 -60.984 1.00 57.31 292 GLU A CA 1
ATOM 2227 C C . GLU A 1 292 ? 58.051 5.470 -62.331 1.00 57.31 292 GLU A C 1
ATOM 2229 O O . GLU A 1 292 ? 59.208 5.826 -62.573 1.00 57.31 292 GLU A O 1
ATOM 2234 N N . LEU A 1 293 ? 57.033 5.733 -63.161 1.00 57.59 293 LEU A N 1
ATOM 2235 C CA . LEU A 1 293 ? 57.160 6.450 -64.437 1.00 57.59 293 LEU A CA 1
ATOM 2236 C C . LEU A 1 293 ? 57.583 7.922 -64.270 1.00 57.59 293 LEU A C 1
ATOM 2238 O O . LEU A 1 293 ? 58.400 8.400 -65.057 1.00 57.59 293 LEU A O 1
ATOM 2242 N N . GLU A 1 294 ? 57.105 8.629 -63.240 1.00 55.28 294 GLU A N 1
ATOM 2243 C CA . GLU A 1 294 ? 57.519 10.018 -62.958 1.00 55.28 294 GLU A CA 1
ATOM 2244 C C . GLU A 1 294 ? 58.944 10.132 -62.385 1.00 55.28 294 GLU A C 1
ATOM 2246 O O . GLU A 1 294 ? 59.609 11.153 -62.565 1.00 55.28 294 GLU A O 1
ATOM 2251 N N . SER A 1 295 ? 59.458 9.086 -61.730 1.00 55.72 295 SER A N 1
ATOM 2252 C CA . SER A 1 295 ? 60.810 9.086 -61.142 1.00 55.72 295 SER A CA 1
ATOM 2253 C C . SER A 1 295 ? 61.940 8.759 -62.135 1.00 55.72 295 SER A C 1
ATOM 2255 O O . SER A 1 295 ? 63.121 8.938 -61.825 1.00 55.72 295 SER A O 1
ATOM 2257 N N . GLY A 1 296 ? 61.597 8.290 -63.339 1.00 51.50 296 GLY A N 1
ATOM 2258 C CA . GLY A 1 296 ? 62.531 7.786 -64.344 1.00 51.50 296 GLY A CA 1
ATOM 2259 C C . GLY A 1 296 ? 62.835 8.766 -65.478 1.00 51.50 296 GLY A C 1
ATOM 2260 O O . GLY A 1 296 ? 62.594 8.444 -66.638 1.00 51.50 296 GLY A O 1
ATOM 2261 N N . SER A 1 297 ? 63.369 9.955 -65.195 1.00 46.28 297 SER A N 1
ATOM 2262 C CA . SER A 1 297 ? 63.940 10.833 -66.235 1.00 46.28 297 SER A CA 1
ATOM 2263 C C . SER A 1 297 ? 65.112 11.668 -65.703 1.00 46.28 297 SER A C 1
ATOM 2265 O O . SER A 1 297 ? 64.889 12.734 -65.134 1.00 46.28 297 SER A O 1
ATOM 2267 N N . PRO A 1 298 ? 66.374 11.230 -65.879 1.00 46.41 298 PRO A N 1
ATOM 2268 C CA . PRO A 1 298 ? 67.524 12.110 -65.745 1.00 46.41 298 PRO A CA 1
ATOM 2269 C C . PRO A 1 298 ? 67.794 12.798 -67.095 1.00 46.41 298 PRO A C 1
ATOM 2271 O O . PRO A 1 298 ? 68.115 12.131 -68.080 1.00 46.41 298 PRO A O 1
ATOM 2274 N N . GLU A 1 299 ? 67.676 14.127 -67.157 1.00 45.72 299 GLU A N 1
ATOM 2275 C CA . GLU A 1 299 ? 68.285 14.901 -68.249 1.00 45.72 299 GLU A CA 1
ATOM 2276 C C . GLU A 1 299 ? 69.822 14.832 -68.127 1.00 45.72 299 GLU A C 1
ATOM 2278 O O . GLU A 1 299 ? 70.346 14.960 -67.016 1.00 45.72 299 GLU A O 1
ATOM 2283 N N . PRO A 1 300 ? 70.572 14.616 -69.225 1.00 44.91 300 PRO A N 1
ATOM 2284 C CA . PRO A 1 300 ? 72.026 14.575 -69.175 1.00 44.91 300 PRO A CA 1
ATOM 2285 C C . PRO A 1 300 ? 72.624 15.991 -69.178 1.00 44.91 300 PRO A C 1
ATOM 2287 O O . PRO A 1 300 ? 72.230 16.847 -69.968 1.00 44.91 300 PRO A O 1
ATOM 2290 N N . GLU A 1 301 ? 73.621 16.213 -68.316 1.00 43.28 301 GLU A N 1
ATOM 2291 C CA . GLU A 1 301 ? 74.553 17.343 -68.394 1.00 43.28 301 GLU A CA 1
ATOM 2292 C C . GLU A 1 301 ? 75.303 17.328 -69.736 1.00 43.28 301 GLU A C 1
ATOM 2294 O O . GLU A 1 301 ? 75.954 16.337 -70.070 1.00 43.28 301 GLU A O 1
ATOM 2299 N N . GLU A 1 302 ? 75.321 18.457 -70.450 1.00 41.66 302 GLU A N 1
ATOM 2300 C CA . GLU A 1 302 ? 76.342 18.723 -71.465 1.00 41.66 302 GLU A CA 1
ATOM 2301 C C . GLU A 1 302 ? 77.094 20.016 -71.124 1.00 41.66 302 GLU A C 1
ATOM 2303 O O . GLU A 1 302 ? 76.545 21.115 -71.045 1.00 41.66 302 GLU A O 1
ATOM 2308 N N . THR A 1 303 ? 78.386 19.841 -70.861 1.00 42.94 303 THR A N 1
ATOM 2309 C CA . THR A 1 303 ? 79.387 20.872 -70.592 1.00 42.94 303 THR A CA 1
ATOM 2310 C C . THR A 1 303 ? 79.955 21.404 -71.908 1.00 42.94 303 THR A C 1
ATOM 2312 O O . THR A 1 303 ? 80.299 20.618 -72.785 1.00 42.94 303 THR A O 1
ATOM 2315 N N . ALA A 1 304 ? 80.168 22.721 -72.025 1.00 37.94 304 ALA A N 1
ATOM 2316 C CA . ALA A 1 304 ? 81.151 23.272 -72.964 1.00 37.94 304 ALA A CA 1
ATOM 2317 C C . ALA A 1 304 ? 81.667 24.657 -72.525 1.00 37.94 304 ALA A C 1
ATOM 2319 O O . ALA A 1 304 ? 80.956 25.658 -72.549 1.00 37.94 304 ALA A O 1
ATOM 2320 N N . THR A 1 305 ? 82.941 24.672 -72.138 1.00 44.19 305 THR A N 1
ATOM 2321 C CA . THR A 1 305 ? 83.873 25.806 -71.995 1.00 44.19 305 THR A CA 1
ATOM 2322 C C . THR A 1 305 ? 83.974 26.697 -73.237 1.00 44.19 305 THR A C 1
ATOM 2324 O O . THR A 1 305 ? 84.099 26.149 -74.331 1.00 44.19 305 THR A O 1
ATOM 2327 N N . VAL A 1 306 ? 84.097 28.021 -73.036 1.00 38.03 306 VAL A N 1
ATOM 2328 C CA . VAL A 1 306 ? 85.311 28.850 -73.281 1.00 38.03 306 VAL A CA 1
ATOM 2329 C C . VAL A 1 306 ? 85.350 29.972 -72.244 1.00 38.03 306 VAL A C 1
ATOM 2331 O O . VAL A 1 306 ? 84.286 30.587 -72.018 1.00 38.03 306 VAL A O 1
#

Organism: NCBI:txid68175

Foldseek 3Di:
DEEEEAACDDPNAWQRTLLQQALVLQLVVQLVDQPHAYAYEYDLCQCVRPVSRVVSVVVSVVSLVVSQVVDDDDADDVVLVVQLVVLVVQLCVLPDDDDDPPDDPVNVVVVVPDPPVVSVVSNVVSLVSNLVSVVSRGDPSGHHYDNDPPPPVVSVLVNDQEYEYALDVSLLVSLVVLHAYAHEGRNPDDLVVVCVVRVSHVLHQYQYSNRPSVVLSVVCSVPVVSRPSSVVSVVSNCVRLNDPPPHPVVVVVVVVVVVVVVVVVVVVVVVVVVVVPDDDPVRVVVVVVVVVVVVPDDDDDDDDDD

InterPro domains:
  IPR043148 CDP-glycerol glycerophosphotransferase, C-terminal domain [G3DSA:3.40.50.12580] (129-227)

pLDDT: mean 88.76, std 14.43, range [37.94, 98.75]